Protein AF-A0A501WJ71-F1 (afdb_monomer)

Nearest PDB structures (foldseek):
  5l26-assembly1_A  TM=7.708E-01  e=9.460E-08  Neisseria wadsworthii 9715
  5l26-assembly1_B  TM=7.013E-01  e=4.249E-08  Neisseria wadsworthii 9715
  5l2b-assembly1_A  TM=7.044E-01  e=8.655E-08  Neisseria wadsworthii 9715
  5l24-assembly1_A  TM=7.747E-01  e=3.035E-06  Neisseria wadsworthii 9715
  5l2a-assembly1_A  TM=6.730E-01  e=5.857E-07  Neisseria wadsworthii 9715

Radius of gyration: 19.6 Å; Cα contacts (8 Å, |Δi|>4): 519; chains: 1; bounding box: 5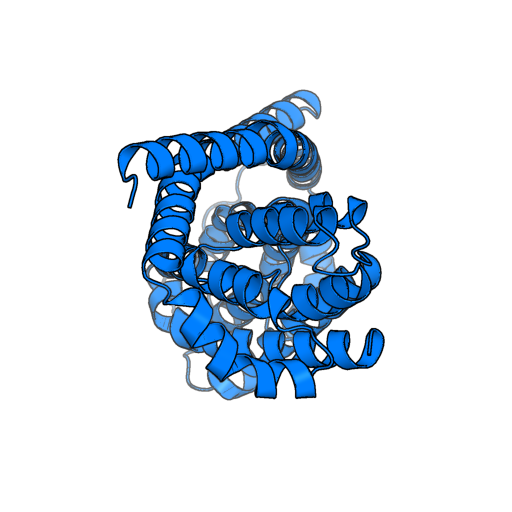7×37×52 Å

Organism: NCBI:txid2589817

Secondary structure (DSSP, 8-state):
--HHHHHHHHHHHHHHIIIIIIHHHHHHHHHHHHHHHHTTHHHHHHHHHHHHHHHTT--TTHHHHHHHHHHT-SSTTHHHHHHHHHH---HHHHHHHHHHHHHSPPHHHHHHHHTTT--HHHHHHHHHHHHHHHHHHIIIIISTTS-S-------PPPP------HHHHHHHHHHHHHHHHHHHHHHHHHHHHHHHHHHHTTHHHHHHHHHHHHHHHTT--GGGHHHHHHHHHH-HHHHHHHHHHHHHTTSS-HHHHHHHHHHHSSS-SHHHHHHHHTS-HHHHHHHHHHHHHHHHHHHHHHHHHHHHH-

Mean predicted aligned error: 5.64 Å

Structure (mmCIF, N/CA/C/O backbone):
data_AF-A0A501WJ71-F1
#
_entry.id   AF-A0A501WJ71-F1
#
loop_
_atom_site.group_PDB
_atom_site.id
_atom_site.type_symbol
_atom_site.label_atom_id
_atom_site.label_alt_id
_atom_site.label_comp_id
_atom_site.label_asym_id
_atom_site.label_entity_id
_atom_site.label_seq_id
_atom_site.pdbx_PDB_ins_code
_atom_site.Cartn_x
_atom_site.Cartn_y
_atom_site.Cartn_z
_atom_site.occupancy
_atom_site.B_iso_or_equiv
_atom_site.auth_seq_id
_atom_site.auth_comp_id
_atom_site.auth_asym_id
_atom_site.auth_atom_id
_atom_site.pdbx_PDB_model_num
ATOM 1 N N . MET A 1 1 ? -14.828 21.192 21.552 1.00 67.69 1 MET A N 1
ATOM 2 C CA . MET A 1 1 ? -13.615 20.888 20.770 1.00 67.69 1 MET A CA 1
ATOM 3 C C . MET A 1 1 ? -12.414 21.303 21.582 1.00 67.69 1 MET A C 1
ATOM 5 O O . MET A 1 1 ? -12.204 22.498 21.762 1.00 67.69 1 MET A O 1
ATOM 9 N N . ASP A 1 2 ? -11.679 20.334 22.119 1.00 85.06 2 ASP A N 1
ATOM 10 C CA . ASP A 1 2 ? -10.406 20.599 22.787 1.00 85.06 2 ASP A CA 1
ATOM 11 C C . ASP A 1 2 ? -9.283 20.530 21.747 1.00 85.06 2 ASP A C 1
ATOM 13 O O . ASP A 1 2 ? -8.713 19.477 21.468 1.00 85.06 2 ASP A O 1
ATOM 17 N N . PHE A 1 3 ? -9.012 21.666 21.106 1.00 87.00 3 PHE A N 1
ATOM 18 C CA . PHE A 1 3 ? -8.043 21.754 20.015 1.00 87.00 3 PHE A CA 1
ATOM 19 C C . PHE A 1 3 ? -6.636 21.313 20.447 1.00 87.00 3 PHE A C 1
ATOM 21 O O . PHE A 1 3 ? -5.971 20.572 19.724 1.00 87.00 3 PHE A O 1
ATOM 28 N N . ILE A 1 4 ? -6.191 21.731 21.638 1.00 88.31 4 ILE A N 1
ATOM 29 C CA . ILE A 1 4 ? -4.862 21.386 22.162 1.00 88.31 4 ILE A CA 1
ATOM 30 C C . ILE A 1 4 ? -4.828 19.913 22.581 1.00 88.31 4 ILE A C 1
ATOM 32 O O . ILE A 1 4 ? -3.867 19.218 22.244 1.00 88.31 4 ILE A O 1
ATOM 36 N N . GLY A 1 5 ? -5.882 19.419 23.239 1.00 89.31 5 GLY A N 1
ATOM 37 C CA . GLY A 1 5 ? -6.013 18.002 23.586 1.00 89.31 5 GLY A CA 1
ATOM 38 C C . GLY A 1 5 ? -5.956 17.092 22.357 1.00 89.31 5 GLY A C 1
ATOM 39 O O . GLY A 1 5 ? -5.224 16.098 22.354 1.00 89.31 5 GLY A O 1
ATOM 40 N N . ASN A 1 6 ? -6.626 17.473 21.266 1.00 87.69 6 ASN A N 1
ATOM 41 C CA . ASN A 1 6 ? -6.582 16.741 19.999 1.00 87.69 6 ASN A CA 1
ATOM 42 C C . ASN A 1 6 ? -5.171 16.716 19.392 1.00 87.69 6 ASN A C 1
ATOM 44 O O . ASN A 1 6 ? -4.737 15.664 18.919 1.00 87.69 6 ASN A O 1
ATOM 48 N N . ILE A 1 7 ? -4.425 17.828 19.434 1.00 91.06 7 ILE A N 1
ATOM 49 C CA . ILE A 1 7 ? -3.025 17.870 18.968 1.00 91.06 7 ILE A CA 1
ATOM 50 C C . ILE A 1 7 ? -2.148 16.931 19.800 1.00 91.06 7 ILE A C 1
ATOM 52 O O . ILE A 1 7 ? -1.406 16.127 19.238 1.00 91.06 7 ILE A O 1
ATOM 56 N N . GLN A 1 8 ? -2.230 17.006 21.131 1.00 92.44 8 GLN A N 1
ATOM 57 C CA . GLN A 1 8 ? -1.403 16.189 22.025 1.00 92.44 8 GLN A CA 1
ATOM 58 C C . GLN A 1 8 ? -1.704 14.694 21.881 1.00 92.44 8 GLN A C 1
ATOM 60 O O . GLN A 1 8 ? -0.783 13.876 21.842 1.00 92.44 8 GLN A O 1
ATOM 65 N N . THR A 1 9 ? -2.984 14.343 21.757 1.00 88.69 9 THR A N 1
ATOM 66 C CA . THR A 1 9 ? -3.431 12.957 21.568 1.00 88.69 9 THR A CA 1
ATOM 67 C C . THR A 1 9 ? -2.965 12.414 20.222 1.00 88.69 9 THR A C 1
ATOM 69 O O . THR A 1 9 ? -2.391 11.330 20.163 1.00 88.69 9 THR A O 1
ATOM 72 N N . SER A 1 10 ? -3.113 13.200 19.153 1.00 86.94 10 SER A N 1
ATOM 73 C CA . SER A 1 10 ? -2.631 12.833 17.814 1.00 86.94 10 SER A CA 1
ATOM 74 C C . SER A 1 10 ? -1.111 12.677 17.780 1.00 86.94 10 SER A C 1
ATOM 76 O O . SER A 1 10 ? -0.597 11.742 17.172 1.00 86.94 10 SER A O 1
ATOM 78 N N . GLY A 1 11 ? -0.396 13.561 18.485 1.00 91.12 11 GLY A N 1
ATOM 79 C CA . GLY A 1 11 ? 1.046 13.486 18.704 1.00 91.12 11 GLY A CA 1
ATOM 80 C C . GLY A 1 11 ? 1.470 12.170 19.346 1.00 91.12 11 GLY A C 1
ATOM 81 O O . GLY A 1 11 ? 2.338 11.476 18.820 1.00 91.12 11 GLY A O 1
ATOM 82 N N . ARG A 1 12 ? 0.822 11.808 20.458 1.00 91.69 12 ARG A N 1
ATOM 83 C CA . ARG A 1 12 ? 1.087 10.561 21.182 1.00 91.69 12 ARG A CA 1
ATOM 84 C C . ARG A 1 12 ? 0.829 9.337 20.306 1.00 91.69 12 ARG A C 1
ATOM 86 O O . ARG A 1 12 ? 1.737 8.540 20.127 1.00 91.69 12 ARG A O 1
ATOM 93 N N . LEU A 1 13 ? -0.356 9.240 19.700 1.00 85.50 13 LEU A N 1
ATOM 94 C CA . LEU A 1 13 ? -0.727 8.103 18.850 1.00 85.50 13 LEU A CA 1
ATOM 95 C C . LEU A 1 13 ? 0.235 7.929 17.669 1.00 85.50 13 LEU A C 1
ATOM 97 O O . LEU A 1 13 ? 0.666 6.817 17.379 1.00 85.50 13 LEU A O 1
ATOM 101 N N . ALA A 1 14 ? 0.613 9.021 16.999 1.00 87.19 14 ALA A N 1
ATOM 102 C CA . ALA A 1 14 ? 1.567 8.959 15.897 1.00 87.19 14 ALA A CA 1
ATOM 103 C C . ALA A 1 14 ? 2.948 8.467 16.357 1.00 87.19 14 ALA A C 1
ATOM 105 O O . ALA A 1 14 ? 3.555 7.636 15.680 1.00 87.19 14 ALA A O 1
ATOM 106 N N . LEU A 1 15 ? 3.441 8.966 17.496 1.00 92.69 15 LEU A N 1
ATOM 107 C CA . LEU A 1 15 ? 4.711 8.521 18.067 1.00 92.69 15 LEU A CA 1
ATOM 108 C C . LEU A 1 15 ? 4.652 7.052 18.478 1.00 92.69 15 LEU A C 1
ATOM 110 O O . LEU A 1 15 ? 5.586 6.320 18.165 1.00 92.69 15 LEU A O 1
ATOM 114 N N . ASP A 1 16 ? 3.560 6.610 19.097 1.00 89.62 16 ASP A N 1
ATOM 115 C CA . ASP A 1 16 ? 3.418 5.229 19.544 1.00 89.62 16 ASP A CA 1
ATOM 116 C C . ASP A 1 16 ? 3.427 4.261 18.349 1.00 89.62 16 ASP A C 1
ATOM 118 O O . ASP A 1 16 ? 4.214 3.311 18.306 1.00 89.62 16 ASP A O 1
ATOM 122 N N . LEU A 1 17 ? 2.634 4.558 17.313 1.00 85.38 17 LEU A N 1
ATOM 123 C CA . LEU A 1 17 ? 2.599 3.771 16.078 1.00 85.38 17 LEU A CA 1
ATOM 124 C C . LEU A 1 17 ? 3.963 3.735 15.381 1.00 85.38 17 LEU A C 1
ATOM 126 O O . LEU A 1 17 ? 4.404 2.679 14.920 1.00 85.38 17 LEU A O 1
ATOM 130 N N . VAL A 1 18 ? 4.645 4.879 15.281 1.00 88.56 18 VAL A N 1
ATOM 131 C CA . VAL A 1 18 ? 5.925 4.948 14.572 1.00 88.56 18 VAL A CA 1
ATOM 132 C C . VAL A 1 18 ? 7.037 4.266 15.357 1.00 88.56 18 VAL A C 1
ATOM 134 O O . VAL A 1 18 ? 7.756 3.450 14.787 1.00 88.56 18 VAL A O 1
ATOM 137 N N . LEU A 1 19 ? 7.209 4.602 16.633 1.00 92.19 19 LEU A N 1
ATOM 138 C CA . LEU A 1 19 ? 8.362 4.165 17.416 1.00 92.19 19 LEU A CA 1
ATOM 139 C C . LEU A 1 19 ? 8.250 2.702 17.848 1.00 92.19 19 LEU A C 1
ATOM 141 O O . LEU A 1 19 ? 9.265 2.006 17.831 1.00 92.19 19 LEU A O 1
ATOM 145 N N . TYR A 1 20 ? 7.048 2.224 18.191 1.00 88.56 20 TYR A N 1
ATOM 146 C CA . TYR A 1 20 ? 6.869 0.863 18.702 1.00 88.56 20 TYR A CA 1
ATOM 147 C C . TYR A 1 20 ? 6.483 -0.154 17.627 1.00 88.56 20 TYR A C 1
ATOM 149 O O . TYR A 1 20 ? 6.937 -1.294 17.708 1.00 88.56 20 TYR A O 1
ATOM 157 N N . LEU A 1 21 ? 5.705 0.229 16.605 1.00 85.00 21 LEU A N 1
ATOM 158 C CA . LEU A 1 21 ? 5.291 -0.707 15.549 1.00 85.00 21 LEU A CA 1
ATOM 159 C C . LEU A 1 21 ? 6.095 -0.541 14.254 1.00 85.00 21 LEU A C 1
ATOM 161 O O . LEU A 1 21 ? 6.724 -1.493 13.789 1.00 85.00 21 LEU A O 1
ATOM 165 N N . MET A 1 22 ? 6.100 0.652 13.650 1.00 85.25 22 MET A N 1
ATOM 166 C CA . MET A 1 22 ? 6.695 0.844 12.318 1.00 85.25 22 MET A CA 1
ATOM 167 C C . MET A 1 22 ? 8.214 0.715 12.318 1.00 85.25 22 MET A C 1
ATOM 169 O O . MET A 1 22 ? 8.777 0.068 11.432 1.00 85.25 22 MET A O 1
ATOM 173 N N . LEU A 1 23 ? 8.884 1.375 13.262 1.00 91.06 23 LEU A N 1
ATOM 174 C CA . LEU A 1 23 ? 10.332 1.535 13.262 1.00 91.06 23 LEU A CA 1
ATOM 175 C C . LEU A 1 23 ? 11.055 0.182 13.355 1.00 91.06 23 LEU A C 1
ATOM 177 O O . LEU A 1 23 ? 11.874 -0.077 12.471 1.00 91.06 23 LEU A O 1
ATOM 181 N N . PRO A 1 24 ? 10.752 -0.716 14.314 1.00 91.44 24 PRO A N 1
ATOM 182 C CA . PRO A 1 24 ? 11.453 -1.995 14.409 1.00 91.44 24 PRO A CA 1
ATOM 183 C C . PRO A 1 24 ? 11.278 -2.848 13.148 1.00 91.44 24 PRO A C 1
ATOM 185 O O . PRO A 1 24 ? 12.257 -3.351 12.595 1.00 91.44 24 PRO A O 1
ATOM 188 N N . ILE A 1 25 ? 10.044 -2.948 12.644 1.00 90.00 25 ILE A N 1
ATOM 189 C CA . ILE A 1 25 ? 9.723 -3.756 11.462 1.00 90.00 25 ILE A CA 1
ATOM 190 C C . ILE A 1 25 ? 10.412 -3.183 10.221 1.00 90.00 25 ILE A C 1
ATOM 192 O O . ILE A 1 25 ? 11.085 -3.914 9.496 1.00 90.00 25 ILE A O 1
ATOM 196 N N . THR A 1 26 ? 10.310 -1.872 9.991 1.00 90.19 26 THR A N 1
ATOM 197 C CA . THR A 1 26 ? 10.882 -1.229 8.797 1.00 90.19 26 THR A CA 1
ATOM 198 C C . THR A 1 26 ? 12.411 -1.271 8.811 1.00 90.19 26 THR A C 1
ATOM 200 O O . THR A 1 26 ? 13.020 -1.456 7.760 1.00 90.19 26 THR A O 1
ATOM 203 N N . VAL A 1 27 ? 13.050 -1.149 9.981 1.00 92.69 27 VAL A N 1
ATOM 204 C CA . VAL A 1 27 ? 14.512 -1.273 10.129 1.00 92.69 27 VAL A CA 1
ATOM 205 C C . VAL A 1 27 ? 14.973 -2.693 9.803 1.00 92.69 27 VAL A C 1
ATOM 207 O O . VAL A 1 27 ? 15.900 -2.867 9.010 1.00 92.69 27 VAL A O 1
ATOM 210 N N . VAL A 1 28 ? 14.317 -3.711 10.369 1.00 93.38 28 VAL A N 1
ATOM 211 C CA . VAL A 1 28 ? 14.676 -5.119 10.133 1.00 93.38 28 VAL A CA 1
ATOM 212 C C . VAL A 1 28 ? 14.446 -5.499 8.672 1.00 93.38 28 VAL A C 1
ATOM 214 O O . VAL A 1 28 ? 15.356 -6.007 8.010 1.00 93.38 28 VAL A O 1
ATOM 217 N N . MET A 1 29 ? 13.259 -5.204 8.141 1.00 92.62 29 MET A N 1
ATOM 218 C CA . MET A 1 29 ? 12.908 -5.536 6.762 1.00 92.62 29 MET A CA 1
ATOM 219 C C . MET A 1 29 ? 13.722 -4.725 5.752 1.00 92.62 29 MET A C 1
ATOM 221 O O . MET A 1 29 ? 14.168 -5.278 4.750 1.00 92.62 29 MET A O 1
ATOM 225 N N . GLY A 1 30 ? 13.979 -3.442 6.022 1.00 91.50 30 GLY A N 1
ATOM 226 C CA . GLY A 1 30 ? 14.830 -2.583 5.197 1.00 91.50 30 GLY A CA 1
ATOM 227 C C . GLY A 1 30 ? 16.277 -3.071 5.154 1.00 91.50 30 GLY A C 1
ATOM 228 O O . GLY A 1 30 ? 16.850 -3.201 4.072 1.00 91.50 30 GLY A O 1
ATOM 229 N N . GLY A 1 31 ? 16.844 -3.436 6.308 1.00 93.00 31 GLY A N 1
ATOM 230 C CA . GLY A 1 31 ? 18.168 -4.052 6.407 1.00 93.00 31 GLY A CA 1
ATOM 231 C C . GLY A 1 31 ? 18.265 -5.344 5.597 1.00 93.00 31 GLY A C 1
ATOM 232 O O . GLY A 1 31 ? 19.160 -5.493 4.761 1.00 93.00 31 GLY A O 1
ATOM 233 N N . PHE A 1 32 ? 17.318 -6.265 5.791 1.00 93.38 32 PHE A N 1
ATOM 234 C CA . PHE A 1 32 ? 17.283 -7.528 5.055 1.00 93.38 32 PHE A CA 1
ATOM 235 C C . PHE A 1 32 ? 17.119 -7.313 3.544 1.00 93.38 32 PHE A C 1
ATOM 237 O O . PHE A 1 32 ? 17.871 -7.879 2.748 1.00 93.38 32 PHE A O 1
ATOM 244 N N . MET A 1 33 ? 16.198 -6.435 3.142 1.00 93.62 33 MET A N 1
ATOM 245 C CA . MET A 1 33 ? 15.967 -6.101 1.738 1.00 93.62 33 MET A CA 1
ATOM 246 C C . MET A 1 33 ? 17.224 -5.522 1.081 1.00 93.62 33 MET A C 1
ATOM 248 O O . MET A 1 33 ? 17.561 -5.900 -0.042 1.00 93.62 33 MET A O 1
ATOM 252 N N . LYS A 1 34 ? 17.970 -4.669 1.791 1.00 91.50 34 LYS A N 1
ATOM 253 C CA . LYS A 1 34 ? 19.222 -4.094 1.287 1.00 91.50 34 LYS A CA 1
ATOM 254 C C . LYS A 1 34 ? 20.310 -5.144 1.085 1.00 91.50 34 LYS A C 1
ATOM 256 O O . LYS A 1 34 ? 21.051 -5.086 0.106 1.00 91.50 34 LYS A O 1
ATOM 261 N N . VAL A 1 35 ? 20.389 -6.142 1.968 1.00 92.62 35 VAL A N 1
ATOM 262 C CA . VAL A 1 35 ? 21.290 -7.290 1.783 1.00 92.62 35 VAL A CA 1
ATOM 263 C C . VAL A 1 35 ? 20.923 -8.069 0.519 1.00 92.62 35 VAL A C 1
ATOM 265 O O . VAL A 1 35 ? 21.817 -8.412 -0.255 1.00 92.62 35 VAL A O 1
ATOM 268 N N . LEU A 1 36 ? 19.633 -8.340 0.290 1.00 92.81 36 LEU A N 1
ATOM 269 C CA . LEU A 1 36 ? 19.171 -9.032 -0.920 1.00 92.81 36 LEU A CA 1
ATOM 270 C C . LEU A 1 36 ? 19.471 -8.234 -2.194 1.00 92.81 36 LEU A C 1
ATOM 272 O O . LEU A 1 36 ? 19.868 -8.815 -3.207 1.00 92.81 36 LEU A O 1
ATOM 276 N N . GLU A 1 37 ? 19.311 -6.913 -2.141 1.00 90.12 37 GLU A N 1
ATOM 277 C CA . GLU A 1 37 ? 19.632 -6.002 -3.238 1.00 90.12 37 GLU A CA 1
ATOM 278 C C . GLU A 1 37 ? 21.134 -6.024 -3.559 1.00 90.12 37 GLU A C 1
ATOM 280 O O . GLU A 1 37 ? 21.514 -6.315 -4.693 1.00 90.12 37 GLU A O 1
ATOM 285 N N . ASN A 1 38 ? 21.994 -5.828 -2.553 1.00 89.38 38 ASN A N 1
ATOM 286 C CA . ASN A 1 38 ? 23.450 -5.770 -2.730 1.00 89.38 38 ASN A CA 1
ATOM 287 C C . ASN A 1 38 ? 24.058 -7.118 -3.147 1.00 89.38 38 ASN A C 1
ATOM 289 O O . ASN A 1 38 ? 25.007 -7.150 -3.930 1.00 89.38 38 ASN A O 1
ATOM 293 N N . LYS A 1 39 ? 23.493 -8.244 -2.688 1.00 89.06 39 LYS A N 1
ATOM 294 C CA . LYS A 1 39 ? 23.877 -9.589 -3.158 1.00 89.06 39 LYS A CA 1
ATOM 295 C C . LYS A 1 39 ? 23.396 -9.892 -4.582 1.00 89.06 39 LYS A C 1
ATOM 297 O O . LYS A 1 39 ? 23.725 -10.944 -5.122 1.00 89.06 39 LYS A O 1
ATOM 302 N N . GLY A 1 40 ? 22.612 -9.003 -5.194 1.00 87.94 40 GLY A N 1
ATOM 303 C CA . GLY A 1 40 ? 22.075 -9.184 -6.539 1.00 87.94 40 GLY A CA 1
ATOM 304 C C . GLY A 1 40 ? 20.927 -10.189 -6.625 1.00 87.94 40 GLY A C 1
ATOM 305 O O . GLY A 1 40 ? 20.539 -10.542 -7.733 1.00 87.94 40 GLY A O 1
ATOM 306 N N . VAL A 1 41 ? 20.351 -10.623 -5.497 1.00 92.00 41 VAL A N 1
ATOM 307 C CA . VAL A 1 41 ? 19.218 -11.566 -5.481 1.00 92.00 41 VAL A CA 1
ATOM 308 C C . VAL A 1 41 ? 17.999 -10.934 -6.145 1.00 92.00 41 VAL A C 1
ATOM 310 O O . VAL A 1 41 ? 17.359 -11.564 -6.980 1.00 92.00 41 VAL A O 1
ATOM 313 N N . LEU A 1 42 ? 17.711 -9.664 -5.841 1.00 90.19 42 LEU A N 1
ATOM 314 C CA . LEU A 1 42 ? 16.595 -8.947 -6.467 1.00 90.19 42 LEU A CA 1
ATOM 315 C C . LEU A 1 42 ? 16.816 -8.730 -7.968 1.00 90.19 42 LEU A C 1
ATOM 317 O O . LEU A 1 42 ? 15.870 -8.837 -8.742 1.00 90.19 42 LEU A O 1
ATOM 321 N N . ALA A 1 43 ? 18.059 -8.467 -8.382 1.00 88.62 43 ALA A N 1
ATOM 322 C CA . ALA A 1 43 ? 18.415 -8.329 -9.792 1.00 88.62 43 ALA A CA 1
ATOM 323 C C . ALA A 1 43 ? 18.256 -9.661 -10.540 1.00 88.62 43 ALA A C 1
ATOM 325 O O . ALA A 1 43 ? 17.655 -9.695 -11.608 1.00 88.62 43 ALA A O 1
ATOM 326 N N . TRP A 1 44 ? 18.708 -10.763 -9.937 1.00 91.06 44 TRP A N 1
ATOM 327 C CA . TRP A 1 44 ? 18.510 -12.111 -10.467 1.00 91.06 44 TRP A CA 1
ATOM 328 C C . TRP A 1 44 ? 17.022 -12.475 -10.574 1.00 91.06 44 TRP A C 1
ATOM 330 O O . TRP A 1 44 ? 16.581 -12.970 -11.611 1.00 91.06 44 TRP A O 1
ATOM 340 N N . CYS A 1 45 ? 16.219 -12.174 -9.546 1.00 89.50 45 CYS A N 1
ATOM 341 C CA . CYS A 1 45 ? 14.767 -12.357 -9.595 1.00 89.50 45 CYS A CA 1
ATOM 342 C C . CYS A 1 45 ? 14.139 -11.515 -10.710 1.00 89.50 45 CYS A C 1
ATOM 344 O O . CYS A 1 45 ? 13.318 -12.024 -11.463 1.00 89.50 45 CYS A O 1
ATOM 346 N N . SER A 1 46 ? 14.537 -10.248 -10.835 1.00 89.19 46 SER A N 1
ATOM 347 C CA . SER A 1 46 ? 14.078 -9.335 -11.885 1.00 89.19 46 SER A CA 1
ATOM 348 C C . SER A 1 46 ? 14.390 -9.865 -13.284 1.00 89.19 46 SER A C 1
ATOM 350 O O . SER A 1 46 ? 13.526 -9.829 -14.152 1.00 89.19 46 SER A O 1
ATOM 352 N N . GLU A 1 47 ? 15.597 -10.382 -13.512 1.00 89.25 47 GLU A N 1
ATOM 353 C CA . GLU A 1 47 ? 16.001 -10.967 -14.794 1.00 89.25 47 GLU A CA 1
ATOM 354 C C . GLU A 1 47 ? 15.209 -12.243 -15.102 1.00 89.25 47 GLU A C 1
ATOM 356 O O . GLU A 1 47 ? 14.653 -12.378 -16.191 1.00 89.25 47 GLU A O 1
ATOM 361 N N . LYS A 1 48 ? 15.067 -13.147 -14.126 1.00 91.19 48 LYS A N 1
ATOM 362 C CA . LYS A 1 48 ? 14.350 -14.415 -14.315 1.00 91.19 48 LYS A CA 1
ATOM 363 C C . LYS A 1 48 ? 12.842 -14.227 -14.501 1.00 91.19 48 LYS A C 1
ATOM 365 O O . LYS A 1 48 ? 12.238 -14.906 -15.327 1.00 91.19 48 LYS A O 1
ATOM 370 N N . LEU A 1 49 ? 12.228 -13.319 -13.741 1.00 88.88 49 LEU A N 1
ATOM 371 C CA . LEU A 1 49 ? 10.799 -13.015 -13.846 1.00 88.88 49 LEU A CA 1
ATOM 372 C C . LEU A 1 49 ? 10.490 -12.017 -14.967 1.00 88.88 49 LEU A C 1
ATOM 374 O O . LEU A 1 49 ? 9.313 -11.835 -15.266 1.00 88.88 49 LEU A O 1
ATOM 378 N N . SER A 1 50 ? 11.498 -11.418 -15.615 1.00 85.69 50 SER A N 1
ATOM 379 C CA . SER A 1 50 ? 11.298 -10.438 -16.693 1.00 85.69 50 SER A CA 1
ATOM 380 C C . SER A 1 50 ? 10.395 -10.969 -17.803 1.00 85.69 50 SER A C 1
ATOM 382 O O . SER A 1 50 ? 9.520 -10.257 -18.283 1.00 85.69 50 SER A O 1
ATOM 384 N N . HIS A 1 51 ? 10.553 -12.240 -18.180 1.00 86.25 51 HIS A N 1
ATOM 385 C CA . HIS A 1 51 ? 9.721 -12.847 -19.212 1.00 86.25 51 HIS A CA 1
ATOM 386 C C . HIS A 1 51 ? 8.244 -12.864 -18.803 1.00 86.25 51 HIS A C 1
ATOM 388 O O . HIS A 1 51 ? 7.376 -12.492 -19.585 1.00 86.25 51 HIS A O 1
ATOM 394 N N . VAL A 1 52 ? 7.970 -13.220 -17.547 1.00 88.38 52 VAL A N 1
ATOM 395 C CA . VAL A 1 52 ? 6.615 -13.248 -16.992 1.00 88.38 52 VAL A CA 1
ATOM 396 C C . VAL A 1 52 ? 6.059 -11.831 -16.898 1.00 88.38 52 VAL A C 1
ATOM 398 O O . VAL A 1 52 ? 4.973 -11.568 -17.406 1.00 88.38 52 VAL A O 1
ATOM 401 N N . THR A 1 53 ? 6.800 -10.889 -16.310 1.00 86.88 53 THR A N 1
ATOM 402 C CA . THR A 1 53 ? 6.318 -9.511 -16.146 1.00 86.88 53 THR A CA 1
ATOM 403 C C . THR A 1 53 ? 6.074 -8.816 -17.479 1.00 86.88 53 THR A C 1
ATOM 405 O O . THR A 1 53 ? 5.095 -8.083 -17.592 1.00 86.88 53 THR A O 1
ATOM 408 N N . HIS A 1 54 ? 6.874 -9.105 -18.509 1.00 88.62 54 HIS A N 1
ATOM 409 C CA . HIS A 1 54 ? 6.644 -8.596 -19.858 1.00 88.62 54 HIS A CA 1
ATOM 410 C C . HIS A 1 54 ? 5.359 -9.125 -20.499 1.00 88.62 54 HIS A C 1
ATOM 412 O O . HIS A 1 54 ? 4.692 -8.355 -21.187 1.00 88.62 54 HIS A O 1
ATOM 418 N N . VAL A 1 55 ? 4.971 -10.380 -20.246 1.00 88.81 55 VAL A N 1
ATOM 419 C CA . VAL A 1 55 ? 3.668 -10.915 -20.691 1.00 88.81 55 VAL A CA 1
ATOM 420 C C . VAL A 1 55 ? 2.511 -10.168 -20.022 1.00 88.81 55 VAL A C 1
ATOM 422 O O . VAL A 1 55 ? 1.499 -9.898 -20.658 1.00 88.81 55 VAL A O 1
ATOM 425 N N . PHE A 1 56 ? 2.676 -9.763 -18.761 1.00 91.69 56 PHE A N 1
ATOM 426 C CA . PHE A 1 56 ? 1.692 -8.940 -18.051 1.00 91.69 56 PHE A CA 1
ATOM 427 C C . PHE A 1 56 ? 1.797 -7.433 -18.369 1.00 91.69 56 PHE A C 1
ATOM 429 O O . PHE A 1 56 ? 1.043 -6.639 -17.814 1.00 91.69 56 PHE A O 1
ATOM 436 N N . GLY A 1 57 ? 2.698 -7.026 -19.272 1.00 88.50 57 GLY A N 1
ATOM 437 C CA . GLY A 1 57 ? 2.881 -5.635 -19.693 1.00 88.50 57 GLY A CA 1
ATOM 438 C C . GLY A 1 57 ? 3.785 -4.787 -18.791 1.00 88.50 57 GLY A C 1
ATOM 439 O O . GLY A 1 57 ? 4.012 -3.618 -19.092 1.00 88.50 57 GLY A O 1
ATOM 440 N N . ALA A 1 58 ? 4.343 -5.347 -17.716 1.00 92.06 58 ALA A N 1
ATOM 441 C CA . ALA A 1 58 ? 5.259 -4.661 -16.810 1.00 92.06 58 ALA A CA 1
ATOM 442 C C . ALA A 1 58 ? 6.735 -4.782 -17.244 1.00 92.06 58 ALA A C 1
ATOM 444 O O . ALA A 1 58 ? 7.133 -5.615 -18.063 1.00 92.06 58 ALA A O 1
ATOM 445 N N . SER A 1 59 ? 7.578 -3.928 -16.669 1.00 91.00 59 SER A N 1
ATOM 446 C CA . SER A 1 59 ? 9.036 -3.968 -16.805 1.00 91.00 59 SER A CA 1
ATOM 447 C C . SER A 1 59 ? 9.639 -4.997 -15.848 1.00 91.00 59 SER A C 1
ATOM 449 O O . SER A 1 59 ? 9.096 -5.222 -14.767 1.00 91.00 59 SER A O 1
ATOM 451 N N . GLY A 1 60 ? 10.800 -5.576 -16.167 1.00 87.06 60 GLY A N 1
ATOM 452 C CA . GLY A 1 60 ? 11.562 -6.408 -15.223 1.00 87.06 60 GLY A CA 1
ATOM 453 C C . GLY A 1 60 ? 11.895 -5.665 -13.922 1.00 87.06 60 GLY A C 1
ATOM 454 O O . GLY A 1 60 ? 11.713 -6.208 -12.835 1.00 87.06 60 GLY A O 1
ATOM 455 N N . LEU A 1 61 ? 12.242 -4.374 -14.015 1.00 86.94 61 LEU A N 1
ATOM 456 C CA . LEU A 1 61 ? 12.550 -3.520 -12.857 1.00 86.94 61 LEU A CA 1
ATOM 457 C C . LEU A 1 61 ? 11.374 -3.395 -11.867 1.00 86.94 61 LEU A C 1
ATOM 459 O O . LEU A 1 61 ? 11.589 -3.154 -10.676 1.00 86.94 61 LEU A O 1
ATOM 463 N N . SER A 1 62 ? 10.136 -3.620 -12.328 1.00 91.81 62 SER A N 1
ATOM 464 C CA . SER A 1 62 ? 8.953 -3.634 -11.457 1.00 91.81 62 SER A CA 1
ATOM 465 C C . SER A 1 62 ? 8.991 -4.754 -10.413 1.00 91.81 62 SER A C 1
ATOM 467 O O . SER A 1 62 ? 8.398 -4.593 -9.350 1.00 91.81 62 SER A O 1
ATOM 469 N N . VAL A 1 63 ? 9.738 -5.842 -10.639 1.00 93.56 63 VAL A N 1
ATOM 470 C CA . VAL A 1 63 ? 9.899 -6.941 -9.669 1.00 93.56 63 VAL A CA 1
ATOM 471 C C . VAL A 1 63 ? 10.599 -6.447 -8.402 1.00 93.56 63 VAL A C 1
ATOM 473 O O . VAL A 1 63 ? 10.195 -6.780 -7.289 1.00 93.56 63 VAL A O 1
ATOM 476 N N . ILE A 1 64 ? 11.616 -5.596 -8.559 1.00 93.62 64 ILE A N 1
ATOM 477 C CA . ILE A 1 64 ? 12.353 -5.009 -7.433 1.00 93.62 64 ILE A CA 1
ATOM 478 C C . ILE A 1 64 ? 11.437 -4.053 -6.659 1.00 93.62 64 ILE A C 1
ATOM 480 O O . ILE A 1 64 ? 11.371 -4.116 -5.431 1.00 93.62 64 ILE A O 1
ATOM 484 N N . ALA A 1 65 ? 10.683 -3.206 -7.369 1.00 95.25 65 ALA A N 1
ATOM 485 C CA . ALA A 1 65 ? 9.718 -2.300 -6.748 1.00 95.25 65 ALA A CA 1
ATOM 486 C C . ALA A 1 65 ? 8.607 -3.073 -6.013 1.00 95.25 65 ALA A C 1
ATOM 488 O O . ALA A 1 65 ? 8.239 -2.718 -4.897 1.00 95.25 65 ALA A O 1
ATOM 489 N N . THR A 1 66 ? 8.136 -4.174 -6.598 1.00 96.56 66 THR A N 1
ATOM 490 C CA . THR A 1 66 ? 7.142 -5.080 -6.009 1.00 96.56 66 THR A CA 1
ATOM 491 C C . THR A 1 66 ? 7.636 -5.664 -4.696 1.00 96.56 66 THR A C 1
ATOM 493 O O . THR A 1 66 ? 6.940 -5.578 -3.687 1.00 96.56 66 THR A O 1
ATOM 496 N N . ALA A 1 67 ? 8.860 -6.196 -4.673 1.00 95.38 67 ALA A N 1
ATOM 497 C CA . ALA A 1 67 ? 9.452 -6.730 -3.453 1.00 95.38 67 ALA A CA 1
ATOM 498 C C . ALA A 1 67 ? 9.568 -5.653 -2.361 1.00 95.38 67 ALA A C 1
ATOM 500 O O . ALA A 1 67 ? 9.179 -5.884 -1.218 1.00 95.38 67 ALA A O 1
ATOM 501 N N . LYS A 1 68 ? 10.043 -4.452 -2.711 1.00 93.94 68 LYS A N 1
ATOM 502 C CA . LYS A 1 68 ? 10.170 -3.341 -1.755 1.00 93.94 68 LYS A CA 1
ATOM 503 C C . LYS A 1 68 ? 8.815 -2.883 -1.202 1.00 93.94 68 LYS A C 1
ATOM 505 O O . LYS A 1 68 ? 8.715 -2.642 -0.001 1.00 93.94 68 LYS A O 1
ATOM 510 N N . MET A 1 69 ? 7.783 -2.825 -2.043 1.00 95.69 69 MET A N 1
ATOM 511 C CA . MET A 1 69 ? 6.420 -2.470 -1.635 1.00 95.69 69 MET A CA 1
ATOM 512 C C . MET A 1 69 ? 5.827 -3.501 -0.664 1.00 95.69 69 MET A C 1
ATOM 514 O O . MET A 1 69 ? 5.386 -3.136 0.425 1.00 95.69 69 MET A O 1
ATOM 518 N N . LEU A 1 70 ? 5.884 -4.788 -1.025 1.00 96.19 70 LEU A N 1
ATOM 519 C CA . LEU A 1 70 ? 5.287 -5.880 -0.248 1.00 96.19 70 LEU A CA 1
ATOM 520 C C . LEU A 1 70 ? 5.983 -6.116 1.094 1.00 96.19 70 LEU A C 1
ATOM 522 O O . LEU A 1 70 ? 5.322 -6.456 2.070 1.00 96.19 70 LEU A O 1
ATOM 526 N N . PHE A 1 71 ? 7.309 -5.964 1.144 1.00 93.56 71 PHE A N 1
ATOM 527 C CA . PHE A 1 71 ? 8.099 -6.422 2.287 1.00 93.56 71 PHE A CA 1
ATOM 528 C C . PHE A 1 71 ? 8.690 -5.307 3.149 1.00 93.56 71 PHE A C 1
ATOM 530 O O . PHE A 1 71 ? 9.051 -5.578 4.286 1.00 93.56 71 PHE A O 1
ATOM 537 N N . VAL A 1 72 ? 8.810 -4.073 2.652 1.00 91.12 72 VAL A N 1
ATOM 538 C CA . VAL A 1 72 ? 9.445 -2.984 3.414 1.00 91.12 72 VAL A CA 1
ATOM 539 C C . VAL A 1 72 ? 8.432 -1.905 3.749 1.00 91.12 72 VAL A C 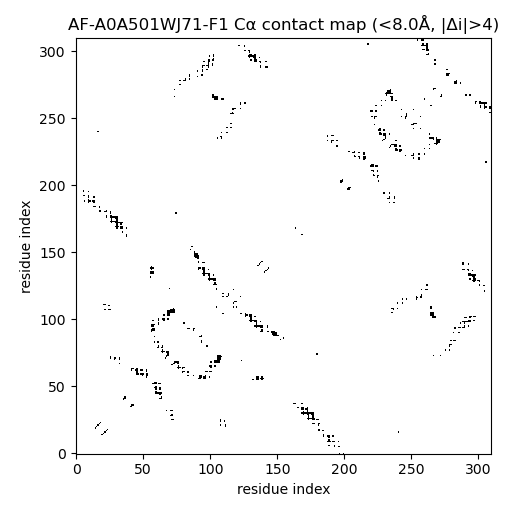1
ATOM 541 O O . VAL A 1 72 ? 8.004 -1.800 4.895 1.00 91.12 72 VAL A O 1
ATOM 544 N N . SER A 1 73 ? 8.048 -1.088 2.770 1.00 91.50 73 SER A N 1
ATOM 545 C CA . SER A 1 73 ? 7.114 0.013 2.988 1.00 91.50 73 SER A CA 1
ATOM 546 C C . SER A 1 73 ? 6.603 0.601 1.680 1.00 91.50 73 SER A C 1
ATOM 548 O O . SER A 1 73 ? 7.170 0.384 0.608 1.00 91.50 73 SER A O 1
ATOM 550 N N . SER A 1 74 ? 5.573 1.433 1.796 1.00 90.19 74 SER A N 1
ATOM 551 C CA . SER A 1 74 ? 5.053 2.239 0.691 1.00 90.19 74 SER A CA 1
ATOM 552 C C . SER A 1 74 ? 6.081 3.172 0.046 1.00 90.19 74 SER A C 1
ATOM 554 O O . SER A 1 74 ? 5.998 3.443 -1.146 1.00 90.19 74 SER A O 1
ATOM 556 N N . VAL A 1 75 ? 7.070 3.639 0.810 1.00 88.88 75 VAL A N 1
ATOM 557 C CA . VAL A 1 75 ? 8.106 4.586 0.359 1.00 88.88 75 VAL A CA 1
ATOM 558 C C . VAL A 1 75 ? 9.332 3.857 -0.208 1.00 88.88 75 VAL A C 1
ATOM 560 O O . VAL A 1 75 ? 10.044 4.389 -1.059 1.00 88.88 75 VAL A O 1
ATOM 563 N N . ALA A 1 76 ? 9.567 2.609 0.204 1.00 90.38 76 ALA A N 1
ATOM 564 C CA . ALA A 1 76 ? 10.719 1.818 -0.219 1.00 90.38 76 ALA A CA 1
ATOM 565 C C . ALA A 1 76 ? 10.901 1.658 -1.747 1.00 90.38 76 ALA A C 1
ATOM 567 O O . ALA A 1 76 ? 12.050 1.653 -2.194 1.00 90.38 76 ALA A O 1
ATOM 568 N N . PRO A 1 77 ? 9.854 1.528 -2.590 1.00 93.25 77 PRO A N 1
ATOM 569 C CA . PRO A 1 77 ? 10.051 1.380 -4.030 1.00 93.25 77 PRO A CA 1
ATOM 570 C C . PRO A 1 77 ? 10.366 2.688 -4.766 1.00 93.25 77 PRO A C 1
ATOM 572 O O . PRO A 1 77 ? 10.691 2.612 -5.949 1.00 93.25 77 PRO A O 1
ATOM 575 N N . LEU A 1 78 ? 10.308 3.867 -4.129 1.00 92.44 78 LEU A N 1
ATOM 576 C CA . LEU A 1 78 ? 10.505 5.150 -4.825 1.00 92.44 78 LEU A CA 1
ATOM 577 C C . LEU A 1 78 ? 11.845 5.255 -5.574 1.00 92.44 78 LEU A C 1
ATOM 579 O O . LEU A 1 78 ? 11.814 5.630 -6.747 1.00 92.44 78 LEU A O 1
ATOM 583 N N . PRO A 1 79 ? 13.006 4.866 -5.002 1.00 90.19 79 PRO A N 1
ATOM 584 C CA . PRO A 1 79 ? 14.267 4.899 -5.745 1.00 90.19 79 PRO A CA 1
ATOM 585 C C . PRO A 1 79 ? 14.241 3.975 -6.967 1.00 90.19 79 PRO A C 1
ATOM 587 O O . PRO A 1 79 ? 14.762 4.312 -8.026 1.00 90.19 79 PRO A O 1
ATOM 590 N N . THR A 1 80 ? 13.599 2.811 -6.843 1.00 91.94 80 THR A N 1
ATOM 591 C CA . THR A 1 80 ? 13.459 1.853 -7.944 1.00 91.94 80 THR A CA 1
ATOM 592 C C . THR A 1 80 ? 12.507 2.367 -9.022 1.00 91.94 80 THR A C 1
ATOM 594 O O . THR A 1 80 ? 12.784 2.181 -10.201 1.00 91.94 80 THR A O 1
ATOM 597 N N . LEU A 1 81 ? 11.418 3.042 -8.650 1.00 94.44 81 LEU A N 1
ATOM 598 C CA . LEU A 1 81 ? 10.502 3.667 -9.604 1.00 94.44 81 LEU A CA 1
ATOM 599 C C . LEU A 1 81 ? 11.137 4.859 -10.323 1.00 94.44 81 LEU A C 1
ATOM 601 O O . LEU A 1 81 ? 10.881 5.047 -11.507 1.00 94.44 81 LEU A O 1
ATOM 605 N N . HIS A 1 82 ? 12.010 5.612 -9.654 1.00 92.94 82 HIS A N 1
ATOM 606 C CA . HIS A 1 82 ? 12.799 6.654 -10.305 1.00 92.94 82 HIS A CA 1
ATOM 607 C C . HIS A 1 82 ? 13.800 6.055 -11.309 1.00 92.94 82 HIS A C 1
ATOM 609 O O . HIS A 1 82 ? 13.898 6.526 -12.439 1.00 92.94 82 HIS A O 1
ATOM 615 N N . LYS A 1 83 ? 14.472 4.943 -10.961 1.00 91.00 83 LYS A N 1
ATOM 616 C CA . LYS A 1 83 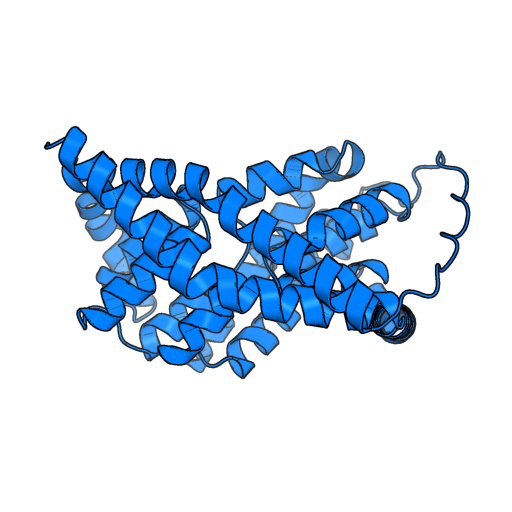? 15.290 4.184 -11.930 1.00 91.00 83 LYS A CA 1
ATOM 617 C C . LYS A 1 83 ? 14.448 3.678 -13.102 1.00 91.00 83 LYS A C 1
ATOM 619 O O . LYS A 1 83 ? 14.866 3.796 -14.247 1.00 91.00 83 LYS A O 1
ATOM 624 N N . LEU A 1 84 ? 13.256 3.146 -12.835 1.00 91.06 84 LEU A N 1
ATOM 625 C CA . LEU A 1 84 ? 12.327 2.695 -13.869 1.00 91.06 84 LEU A CA 1
ATOM 626 C C . LEU A 1 84 ? 11.938 3.846 -14.810 1.00 91.06 84 LEU A C 1
ATOM 628 O O . LEU A 1 84 ? 11.950 3.665 -16.021 1.00 91.06 84 LEU A O 1
ATOM 632 N N . GLU A 1 85 ? 11.651 5.032 -14.275 1.00 91.31 85 GLU A N 1
ATOM 633 C CA . GLU A 1 85 ? 11.364 6.225 -15.073 1.00 91.31 85 GLU A CA 1
ATOM 634 C C . GLU A 1 85 ? 12.520 6.622 -15.999 1.00 91.31 85 GLU A C 1
ATOM 636 O O . GLU A 1 85 ? 12.287 7.068 -17.121 1.00 91.31 85 GLU A O 1
ATOM 641 N N . GLN A 1 86 ? 13.763 6.472 -15.547 1.00 88.88 86 GLN A N 1
ATOM 642 C CA . GLN A 1 86 ? 14.944 6.825 -16.335 1.00 88.88 86 GLN A CA 1
ATOM 643 C C . GLN A 1 86 ? 15.295 5.752 -17.373 1.00 88.88 86 GLN A C 1
ATOM 645 O O . GLN A 1 86 ? 15.695 6.074 -18.490 1.00 88.88 86 GLN A O 1
ATOM 650 N N . MET A 1 87 ? 15.152 4.476 -17.011 1.00 85.94 87 MET A N 1
ATOM 651 C CA . MET A 1 87 ? 15.643 3.350 -17.808 1.00 85.94 87 MET A CA 1
ATOM 652 C C . MET A 1 87 ? 14.596 2.794 -18.783 1.00 85.94 87 MET A C 1
ATOM 654 O O . MET A 1 87 ? 14.955 2.393 -19.891 1.00 85.94 87 MET A O 1
ATOM 658 N N . GLU A 1 88 ? 13.314 2.756 -18.406 1.00 88.12 88 GLU A N 1
ATOM 659 C CA . GLU A 1 88 ? 12.262 2.132 -19.218 1.00 88.12 88 GLU A CA 1
ATOM 660 C C . GLU A 1 88 ? 11.834 3.052 -20.364 1.00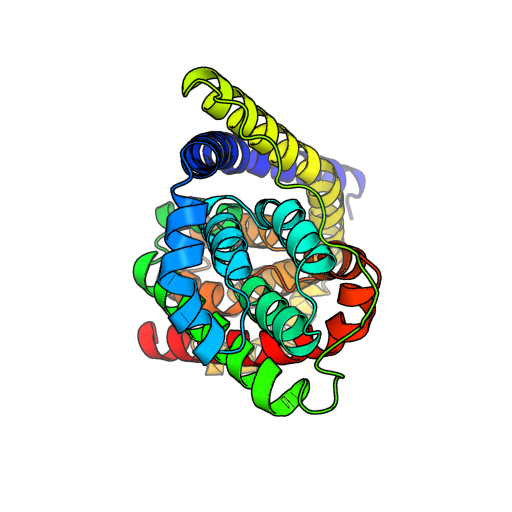 88.12 88 GLU A C 1
ATOM 662 O O . GLU A 1 88 ? 11.199 4.085 -20.152 1.00 88.12 88 GLU A O 1
ATOM 667 N N . GLN A 1 89 ? 12.161 2.683 -21.600 1.00 84.81 89 GLN A N 1
ATOM 668 C CA . GLN A 1 89 ? 11.858 3.509 -22.774 1.00 84.81 89 GLN A CA 1
ATOM 669 C C . GLN A 1 89 ? 10.377 3.435 -23.177 1.00 84.81 89 GLN A C 1
ATOM 671 O O . GLN A 1 89 ? 9.816 4.430 -23.642 1.00 84.81 89 GLN A O 1
ATOM 676 N N . ASP A 1 90 ? 9.719 2.300 -22.928 1.00 88.94 90 ASP A N 1
ATOM 677 C CA . ASP A 1 90 ? 8.316 2.095 -23.279 1.00 88.94 90 ASP A CA 1
ATOM 678 C C . ASP A 1 90 ? 7.388 2.733 -22.232 1.00 88.94 90 ASP A C 1
ATOM 680 O O . ASP A 1 90 ? 7.245 2.253 -21.103 1.00 88.94 90 ASP A O 1
ATOM 684 N N . GLN A 1 91 ? 6.706 3.818 -22.621 1.00 90.56 91 GLN A N 1
ATOM 685 C CA . GLN A 1 91 ? 5.759 4.519 -21.749 1.00 90.56 91 GLN A CA 1
ATOM 686 C C . GLN A 1 91 ? 4.583 3.629 -21.318 1.00 90.56 91 GLN A C 1
ATOM 688 O O . GLN A 1 91 ? 4.029 3.830 -20.234 1.00 90.56 91 GLN A O 1
ATOM 693 N N . ARG A 1 92 ? 4.213 2.623 -22.123 1.00 92.88 92 ARG A N 1
ATOM 694 C CA . ARG A 1 92 ? 3.158 1.661 -21.774 1.00 92.88 92 ARG A CA 1
ATOM 695 C C . ARG A 1 92 ? 3.618 0.751 -20.649 1.00 92.88 92 ARG A C 1
ATOM 697 O O . ARG A 1 92 ? 2.886 0.584 -19.674 1.00 92.88 92 ARG A O 1
ATOM 704 N N . LYS A 1 93 ? 4.840 0.214 -20.749 1.00 92.94 93 LYS A N 1
ATOM 705 C CA . LYS A 1 93 ? 5.438 -0.610 -19.685 1.00 92.94 93 LYS A CA 1
ATOM 706 C C . LYS A 1 93 ? 5.660 0.190 -18.415 1.00 92.94 93 LYS A C 1
ATOM 708 O O . LYS A 1 93 ? 5.430 -0.335 -17.325 1.00 92.94 93 LYS A O 1
ATOM 713 N N . LEU A 1 94 ? 6.054 1.457 -18.537 1.00 94.12 94 LEU A N 1
ATOM 714 C CA . LEU A 1 94 ? 6.180 2.365 -17.399 1.00 94.12 94 LEU A CA 1
ATOM 715 C C . LEU A 1 94 ? 4.826 2.549 -16.687 1.00 94.12 94 LEU A C 1
ATOM 717 O O . LEU A 1 94 ? 4.751 2.364 -15.473 1.00 94.12 94 LEU A O 1
ATOM 721 N N . ALA A 1 95 ? 3.744 2.819 -17.433 1.00 95.56 95 ALA A N 1
ATOM 722 C CA . ALA A 1 95 ? 2.395 2.970 -16.876 1.00 95.56 95 ALA A CA 1
ATOM 723 C C . ALA A 1 95 ? 1.904 1.682 -16.200 1.00 95.56 95 ALA A C 1
ATOM 725 O O . ALA A 1 95 ? 1.412 1.714 -15.073 1.00 95.56 95 ALA A O 1
ATOM 726 N N . ALA A 1 96 ? 2.070 0.543 -16.873 1.00 96.81 96 ALA A N 1
ATOM 727 C CA . ALA A 1 96 ? 1.635 -0.761 -16.390 1.00 96.81 96 ALA A CA 1
ATOM 728 C C . ALA A 1 96 ? 2.413 -1.228 -15.152 1.00 96.81 96 ALA A C 1
ATOM 730 O O . ALA A 1 96 ? 1.833 -1.815 -14.238 1.00 96.81 96 ALA A O 1
ATOM 731 N N . SER A 1 97 ? 3.713 -0.935 -15.088 1.00 96.62 97 SER A N 1
ATOM 732 C CA . SER A 1 97 ? 4.546 -1.211 -13.912 1.00 96.62 97 SER A CA 1
ATOM 733 C C . SER A 1 97 ? 4.138 -0.352 -12.718 1.00 96.62 97 SER A C 1
ATOM 735 O O . SER A 1 97 ? 4.095 -0.841 -11.591 1.00 96.62 97 SER A O 1
ATOM 737 N N . LEU A 1 98 ? 3.816 0.923 -12.956 1.00 97.38 98 LEU A N 1
ATOM 738 C CA . LEU A 1 98 ? 3.342 1.816 -11.906 1.00 97.38 98 LEU A CA 1
ATOM 739 C C . LEU A 1 98 ? 1.968 1.379 -11.382 1.00 97.38 98 LEU A C 1
ATOM 741 O O . LEU A 1 98 ? 1.788 1.302 -10.171 1.00 97.38 98 LEU A O 1
ATOM 745 N N . ALA A 1 99 ? 1.031 1.027 -12.269 1.00 98.00 99 ALA A N 1
ATOM 746 C CA . ALA A 1 99 ? -0.283 0.498 -11.893 1.00 98.00 99 ALA A CA 1
ATOM 747 C C . ALA A 1 99 ? -0.168 -0.769 -11.033 1.00 98.00 99 ALA A C 1
ATOM 749 O O . ALA A 1 99 ? -0.854 -0.902 -10.017 1.00 98.00 99 ALA A O 1
ATOM 750 N N . LEU A 1 100 ? 0.745 -1.669 -11.415 1.00 97.94 100 LEU A N 1
ATOM 751 C CA . LEU A 1 100 ? 1.060 -2.866 -10.649 1.00 97.94 100 LEU A CA 1
ATOM 752 C C . LEU A 1 100 ? 1.490 -2.497 -9.231 1.00 97.94 100 LEU A C 1
ATOM 754 O O . LEU A 1 100 ? 0.846 -2.934 -8.283 1.00 97.94 100 LEU A O 1
ATOM 758 N N . VAL A 1 101 ? 2.510 -1.645 -9.083 1.00 97.56 101 VAL A N 1
ATOM 759 C CA . VAL A 1 101 ? 3.048 -1.259 -7.768 1.00 97.56 101 VAL A CA 1
ATOM 760 C C . VAL A 1 101 ? 2.009 -0.530 -6.915 1.00 97.56 101 VAL A C 1
ATOM 762 O O . VAL A 1 101 ? 1.910 -0.806 -5.722 1.00 97.56 101 VAL A O 1
ATOM 765 N N . LEU A 1 102 ? 1.191 0.339 -7.516 1.00 97.69 102 LEU A N 1
ATOM 766 C CA . LEU A 1 102 ? 0.118 1.054 -6.819 1.00 97.69 102 LEU A CA 1
ATOM 767 C C . LEU A 1 102 ? -0.984 0.128 -6.287 1.00 97.69 102 LEU A C 1
ATOM 769 O O . LEU A 1 102 ? -1.681 0.481 -5.343 1.00 97.69 102 LEU A O 1
ATOM 773 N N . THR A 1 103 ? -1.139 -1.060 -6.864 1.00 97.94 103 THR A N 1
ATOM 774 C CA . THR A 1 103 ? -2.147 -2.034 -6.424 1.00 97.94 103 THR A CA 1
ATOM 775 C C . THR A 1 103 ? -1.654 -2.905 -5.272 1.00 97.94 103 THR A C 1
ATOM 777 O O . THR A 1 103 ? -2.456 -3.554 -4.597 1.00 97.94 103 THR A O 1
ATOM 780 N N . LEU A 1 104 ? -0.340 -2.969 -5.048 1.00 97.94 104 LEU A N 1
ATOM 781 C CA . LEU A 1 104 ? 0.249 -3.888 -4.083 1.00 97.94 104 LEU A CA 1
ATOM 782 C C . LEU A 1 104 ? -0.018 -3.470 -2.641 1.00 97.94 104 LEU A C 1
ATOM 784 O O . LEU A 1 104 ? -0.218 -2.298 -2.334 1.00 97.94 104 LEU A O 1
ATOM 788 N N . THR A 1 105 ? 0.023 -4.459 -1.752 1.00 96.62 105 THR A N 1
ATOM 789 C CA . THR A 1 105 ? -0.051 -4.214 -0.319 1.00 96.62 105 THR A CA 1
ATOM 790 C C . THR A 1 105 ? 1.265 -3.646 0.210 1.00 96.62 105 THR A C 1
ATOM 792 O O . THR A 1 105 ? 2.330 -3.931 -0.338 1.00 96.62 105 THR A O 1
ATOM 795 N N . GLN A 1 106 ? 1.196 -2.843 1.265 1.00 94.56 106 GLN A N 1
ATOM 796 C CA . GLN A 1 106 ? 2.348 -2.185 1.872 1.00 94.56 106 GLN A CA 1
ATOM 797 C C . GLN A 1 106 ? 2.874 -3.021 3.044 1.00 94.56 106 GLN A C 1
ATOM 799 O O . GLN A 1 106 ? 2.125 -3.310 3.981 1.00 94.56 106 GLN A O 1
ATOM 804 N N . GLY A 1 107 ? 4.163 -3.363 3.038 1.00 92.12 107 GLY A N 1
ATOM 805 C CA . GLY A 1 107 ? 4.777 -4.162 4.107 1.00 92.12 107 GLY A CA 1
ATOM 806 C C . GLY A 1 107 ? 4.647 -3.512 5.485 1.00 92.12 107 GLY A C 1
ATOM 807 O O . GLY A 1 107 ? 4.210 -4.153 6.438 1.00 92.12 107 GLY A O 1
ATOM 808 N N . ASN A 1 108 ? 4.922 -2.208 5.572 1.00 88.69 108 ASN A N 1
ATOM 809 C CA . ASN A 1 108 ? 4.830 -1.460 6.824 1.00 88.69 108 ASN A CA 1
ATOM 810 C C . ASN A 1 108 ? 3.414 -1.437 7.414 1.00 88.69 108 ASN A C 1
ATOM 812 O O . ASN A 1 108 ? 3.288 -1.310 8.615 1.00 88.69 108 ASN A O 1
ATOM 816 N N . VAL A 1 109 ? 2.363 -1.594 6.611 1.00 90.62 109 VAL A N 1
ATOM 817 C CA . VAL A 1 109 ? 0.980 -1.692 7.106 1.00 90.62 109 VAL A CA 1
ATOM 818 C C . VAL A 1 109 ? 0.616 -3.142 7.417 1.00 90.62 109 VAL A C 1
ATOM 820 O O . VAL A 1 109 ? 0.013 -3.430 8.444 1.00 90.62 109 VAL A O 1
ATOM 823 N N . SER A 1 110 ? 1.016 -4.071 6.552 1.00 92.06 110 SER A N 1
ATOM 824 C CA . SER A 1 110 ? 0.558 -5.461 6.587 1.00 92.06 110 SER A CA 1
ATOM 825 C C . SER A 1 110 ? 1.166 -6.276 7.722 1.00 92.06 110 SER A C 1
ATOM 827 O O . SER A 1 110 ? 0.435 -6.998 8.392 1.00 92.06 110 SER A O 1
ATOM 829 N N . PHE A 1 111 ? 2.479 -6.167 7.963 1.00 90.94 111 PHE A N 1
ATOM 830 C CA . PHE A 1 111 ? 3.152 -6.994 8.975 1.00 90.94 111 PHE A CA 1
ATOM 831 C C . PHE A 1 111 ? 2.635 -6.775 10.401 1.00 90.94 111 PHE A C 1
ATOM 833 O O . PHE A 1 111 ? 2.364 -7.775 11.064 1.00 90.94 111 PHE A O 1
ATOM 840 N N . PRO A 1 112 ? 2.438 -5.529 10.879 1.00 88.75 112 PRO A N 1
ATOM 841 C CA . PRO A 1 112 ? 1.812 -5.298 12.180 1.00 88.75 112 PRO A CA 1
ATOM 842 C C . PRO A 1 112 ? 0.436 -5.955 12.311 1.00 88.75 112 PRO A C 1
ATOM 844 O O . PRO A 1 112 ? 0.124 -6.538 13.344 1.00 88.75 112 PRO A O 1
ATOM 847 N N . MET A 1 113 ? -0.375 -5.918 11.249 1.00 92.19 113 MET A N 1
ATOM 848 C CA . MET A 1 113 ? -1.739 -6.450 11.275 1.00 92.19 113 MET A CA 1
ATOM 849 C C . MET A 1 113 ? -1.800 -7.988 11.276 1.00 92.19 113 MET A C 1
ATOM 851 O O . MET A 1 113 ? -2.850 -8.546 11.590 1.00 92.19 113 MET A O 1
ATOM 855 N N . ILE A 1 114 ? -0.694 -8.693 11.001 1.00 93.25 114 ILE A N 1
ATOM 856 C CA . ILE A 1 114 ? -0.627 -10.162 11.141 1.00 93.25 114 ILE A CA 1
ATOM 857 C C . ILE A 1 114 ? -0.917 -10.573 12.587 1.00 93.25 114 ILE A C 1
ATOM 859 O O . ILE A 1 114 ? -1.648 -11.535 12.813 1.00 93.25 114 ILE A O 1
ATOM 863 N N . ALA A 1 115 ? -0.412 -9.816 13.567 1.00 90.25 115 ALA A N 1
ATOM 864 C CA . ALA A 1 115 ? -0.657 -10.085 14.985 1.00 90.25 115 ALA A CA 1
ATOM 865 C C . ALA A 1 115 ? -2.147 -9.985 15.369 1.00 90.25 115 ALA A C 1
ATOM 867 O O . ALA A 1 115 ? -2.565 -10.582 16.356 1.00 90.25 115 ALA A O 1
ATOM 868 N N . TYR A 1 116 ? -2.943 -9.280 14.561 1.00 92.94 116 TYR A N 1
ATOM 869 C CA . TYR A 1 116 ? -4.376 -9.059 14.758 1.00 92.94 116 TYR A CA 1
ATOM 870 C C . TYR A 1 116 ? -5.251 -9.947 13.856 1.00 92.94 116 TYR A C 1
ATOM 872 O O . TYR A 1 116 ? -6.470 -9.788 13.820 1.00 92.94 116 TYR A O 1
ATOM 880 N N . GLY A 1 117 ? -4.645 -10.905 13.145 1.00 93.06 117 GLY A N 1
ATOM 881 C CA . GLY A 1 117 ? -5.363 -11.943 12.406 1.00 93.06 117 GLY A CA 1
ATOM 882 C C . GLY A 1 117 ? -5.436 -11.754 10.892 1.00 93.06 117 GLY A C 1
ATOM 883 O O . GLY A 1 117 ? -6.230 -12.443 10.256 1.00 93.06 117 GLY A O 1
ATOM 884 N N . VAL A 1 118 ? -4.629 -10.870 10.289 1.00 95.62 118 VAL A N 1
ATOM 885 C CA . VAL A 1 118 ? -4.483 -10.836 8.821 1.00 95.62 118 VAL A CA 1
ATOM 886 C C . VAL A 1 118 ? -3.906 -12.156 8.316 1.00 95.62 118 VAL A C 1
ATOM 888 O O . VAL A 1 118 ? -2.812 -12.564 8.712 1.00 95.62 118 VAL A O 1
ATOM 891 N N . ASP A 1 119 ? -4.595 -12.775 7.362 1.00 96.25 119 ASP A N 1
ATOM 892 C CA . ASP A 1 119 ? -4.057 -13.866 6.564 1.00 96.25 119 ASP A CA 1
ATOM 893 C C . ASP A 1 119 ? -3.062 -13.299 5.545 1.00 96.25 119 ASP A C 1
ATOM 895 O O . ASP A 1 119 ? -3.412 -12.765 4.486 1.00 96.25 119 ASP A O 1
ATOM 899 N N . ILE A 1 120 ? -1.779 -13.414 5.885 1.00 94.44 120 ILE A N 1
ATOM 900 C CA . ILE A 1 120 ? -0.690 -12.907 5.055 1.00 94.44 120 ILE A CA 1
ATOM 901 C C . ILE A 1 120 ? -0.640 -13.579 3.680 1.00 94.44 120 ILE A C 1
ATOM 903 O O . ILE A 1 120 ? -0.273 -12.935 2.698 1.00 94.44 120 ILE A O 1
ATOM 907 N N . TRP A 1 121 ? -1.026 -14.852 3.573 1.00 94.75 121 TRP A N 1
ATOM 908 C CA . TRP A 1 121 ? -0.953 -15.581 2.312 1.00 94.75 121 TRP A CA 1
ATOM 909 C C . TRP A 1 121 ? -2.051 -15.125 1.366 1.00 94.75 121 TRP A C 1
ATOM 911 O O . TRP A 1 121 ? -1.756 -14.788 0.216 1.00 94.75 121 TRP A O 1
ATOM 921 N N . ALA A 1 122 ? -3.287 -15.023 1.861 1.00 95.62 122 ALA A N 1
ATOM 922 C CA . ALA A 1 122 ? -4.392 -14.457 1.096 1.00 95.62 122 ALA A CA 1
ATOM 923 C C . ALA A 1 122 ? -4.092 -13.004 0.688 1.00 95.62 122 ALA A C 1
ATOM 925 O O . ALA A 1 122 ? -4.302 -12.614 -0.468 1.00 95.62 122 ALA A O 1
ATOM 926 N N . LEU A 1 123 ? -3.522 -12.208 1.598 1.00 96.62 123 LEU A N 1
ATOM 927 C CA . LEU A 1 123 ? -3.153 -10.822 1.334 1.00 96.62 123 LEU A CA 1
ATOM 928 C C . LEU A 1 1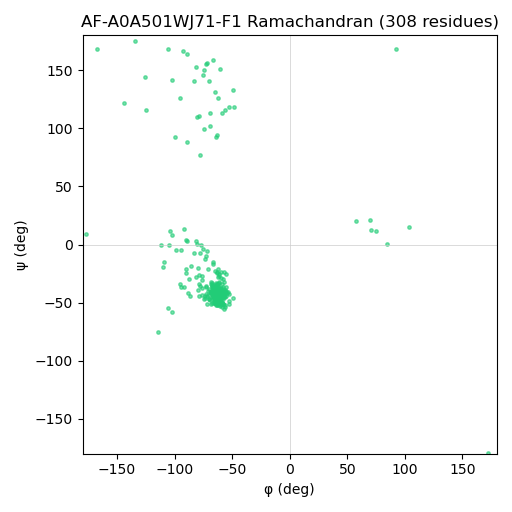23 ? -2.077 -10.689 0.246 1.00 96.62 123 LEU A C 1
ATOM 930 O O . LEU A 1 123 ? -2.242 -9.896 -0.681 1.00 96.62 123 LEU A O 1
ATOM 934 N N . LEU A 1 124 ? -0.991 -11.460 0.324 1.00 96.75 124 LEU A N 1
ATOM 935 C CA . LEU A 1 124 ? 0.083 -11.420 -0.671 1.00 96.75 124 LEU A CA 1
ATOM 936 C C . LEU A 1 124 ? -0.378 -11.975 -2.025 1.00 96.75 124 LEU A C 1
ATOM 938 O O . LEU A 1 124 ? -0.077 -11.378 -3.060 1.00 96.75 124 LEU A O 1
ATOM 942 N N . ALA A 1 125 ? -1.139 -13.073 -2.034 1.00 96.81 125 ALA A N 1
ATOM 943 C CA . ALA A 1 125 ? -1.642 -13.686 -3.261 1.00 96.81 125 ALA A CA 1
ATOM 944 C C . ALA A 1 125 ? -2.603 -12.752 -4.005 1.00 96.81 125 ALA A C 1
ATOM 946 O O . ALA A 1 125 ? -2.383 -12.439 -5.177 1.00 96.81 125 ALA A O 1
ATOM 947 N N . SER A 1 126 ? -3.623 -12.238 -3.311 1.00 96.88 126 SER A N 1
ATOM 948 C CA . SER A 1 126 ? -4.543 -11.241 -3.875 1.00 96.88 126 SER A CA 1
ATOM 949 C C . SER A 1 126 ? -3.805 -9.986 -4.337 1.00 96.88 126 SER A C 1
ATOM 951 O O . SER A 1 126 ? -4.114 -9.450 -5.398 1.00 96.88 126 SER A O 1
ATOM 953 N N . SER A 1 127 ? -2.783 -9.545 -3.598 1.00 97.06 127 SER A N 1
ATOM 954 C CA . SER A 1 127 ? -1.962 -8.401 -3.974 1.00 97.06 127 SER A CA 1
ATOM 955 C C . SER A 1 127 ? -1.243 -8.594 -5.298 1.00 97.06 127 SER A C 1
ATOM 957 O O . SER A 1 127 ? -1.285 -7.707 -6.152 1.00 97.06 127 SER A O 1
ATOM 959 N N . LEU A 1 128 ? -0.588 -9.739 -5.478 1.00 96.94 128 LEU A N 1
ATOM 960 C CA . LEU A 1 128 ? 0.108 -10.056 -6.720 1.00 96.94 128 LEU A CA 1
ATOM 961 C C . LEU A 1 128 ? -0.878 -10.221 -7.878 1.00 96.94 128 LEU A C 1
ATOM 963 O O . LEU A 1 128 ? -0.660 -9.644 -8.938 1.00 96.94 128 LEU A O 1
ATOM 967 N N . ILE A 1 129 ? -1.984 -10.938 -7.669 1.00 97.06 129 ILE A N 1
ATOM 968 C CA . ILE A 1 129 ? -3.012 -11.150 -8.697 1.00 97.06 129 ILE A CA 1
ATOM 969 C C . ILE A 1 129 ? -3.623 -9.813 -9.132 1.00 97.06 129 ILE A C 1
ATOM 971 O O . ILE A 1 129 ? -3.632 -9.499 -10.321 1.00 97.06 129 ILE A O 1
ATOM 975 N N . GLY A 1 130 ? -4.060 -8.987 -8.180 1.00 97.31 130 GLY A N 1
ATOM 976 C CA . GLY A 1 130 ? -4.605 -7.661 -8.460 1.00 97.31 130 GLY A CA 1
ATOM 977 C C . GLY A 1 130 ? -3.603 -6.751 -9.163 1.00 97.31 130 GLY A C 1
ATOM 978 O O . GLY A 1 130 ? -3.966 -6.077 -10.123 1.00 97.31 130 GLY A O 1
ATOM 979 N N . GLY A 1 131 ? -2.336 -6.754 -8.734 1.00 97.38 131 GLY A N 1
ATOM 980 C CA . GLY A 1 131 ? -1.282 -5.954 -9.360 1.00 97.38 131 GLY A CA 1
ATOM 981 C C . GLY A 1 131 ? -0.963 -6.386 -10.790 1.00 97.38 131 GLY A C 1
ATOM 982 O O . GLY A 1 131 ? -0.819 -5.536 -11.669 1.00 97.38 131 GLY A O 1
ATOM 983 N N . LEU A 1 132 ? -0.910 -7.691 -11.060 1.00 97.12 132 LEU A N 1
ATOM 984 C CA . LEU A 1 132 ? -0.713 -8.216 -12.414 1.00 97.12 132 LEU A CA 1
ATOM 985 C C . LEU A 1 132 ? -1.899 -7.880 -13.323 1.00 97.12 132 LEU A C 1
ATOM 987 O O . LEU A 1 132 ? -1.697 -7.437 -14.453 1.00 97.12 132 LEU A O 1
ATOM 991 N N . LEU A 1 133 ? -3.130 -8.011 -12.824 1.00 97.38 133 LEU A N 1
ATOM 992 C CA . LEU A 1 133 ? -4.336 -7.646 -13.570 1.00 97.38 133 LEU A CA 1
ATOM 993 C C . LEU A 1 133 ? -4.428 -6.138 -13.832 1.00 97.38 133 LEU A C 1
ATOM 995 O O . LEU A 1 133 ? -4.770 -5.740 -14.945 1.00 97.38 133 LEU A O 1
ATOM 999 N N . ALA A 1 134 ? -4.051 -5.297 -12.862 1.00 97.88 134 ALA A N 1
ATOM 1000 C CA . ALA A 1 134 ? -3.901 -3.857 -13.067 1.00 97.88 134 ALA A CA 1
ATOM 1001 C C . ALA A 1 134 ? -2.883 -3.553 -14.171 1.00 97.88 134 ALA A C 1
ATOM 1003 O O . ALA A 1 134 ? -3.131 -2.701 -15.026 1.00 97.88 134 ALA A O 1
ATOM 1004 N N . SER A 1 135 ? -1.756 -4.268 -14.180 1.00 97.25 135 SER A N 1
ATOM 1005 C CA . SER A 1 135 ? -0.714 -4.121 -15.196 1.00 97.25 135 SER A CA 1
ATOM 1006 C C . SER A 1 135 ? -1.225 -4.458 -16.595 1.00 97.25 135 SER A C 1
ATOM 1008 O O . SER A 1 135 ? -1.125 -3.625 -17.495 1.00 97.25 135 SER A O 1
ATOM 1010 N N . VAL A 1 136 ? -1.878 -5.614 -16.753 1.00 97.00 136 VAL A N 1
ATOM 1011 C CA . VAL A 1 136 ? -2.476 -6.067 -18.021 1.00 97.00 136 VAL A CA 1
ATOM 1012 C C . VAL A 1 136 ? -3.516 -5.077 -18.515 1.00 97.00 136 VAL A C 1
ATOM 1014 O O . VAL A 1 136 ? -3.468 -4.644 -19.668 1.00 97.00 136 VAL A O 1
ATOM 1017 N N . PHE A 1 137 ? -4.444 -4.684 -17.642 1.00 97.19 137 PHE A N 1
ATOM 1018 C CA . PHE A 1 137 ? -5.493 -3.739 -17.999 1.00 97.19 137 PHE A CA 1
ATOM 1019 C C . PHE A 1 137 ? -4.900 -2.395 -18.441 1.00 97.19 137 PHE A C 1
ATOM 1021 O O . PHE A 1 137 ? -5.293 -1.831 -19.465 1.00 97.19 137 PHE A O 1
ATOM 1028 N N . THR A 1 138 ? -3.877 -1.919 -17.731 1.00 96.94 138 THR A N 1
ATOM 1029 C CA . THR A 1 138 ? -3.186 -0.679 -18.090 1.00 96.94 138 THR A CA 1
ATOM 1030 C C . THR A 1 138 ? -2.469 -0.807 -19.425 1.00 96.94 138 THR A C 1
ATOM 1032 O O . THR A 1 138 ? -2.651 0.050 -20.281 1.00 96.94 138 THR A O 1
ATOM 1035 N N . TYR A 1 139 ? -1.687 -1.866 -19.630 1.00 95.19 139 TYR A N 1
ATOM 1036 C CA . TYR A 1 139 ? -0.850 -2.037 -20.814 1.00 95.19 139 TYR A CA 1
ATOM 1037 C C . TYR A 1 139 ? -1.675 -2.194 -22.096 1.00 95.19 139 TYR A C 1
ATOM 1039 O O . TYR A 1 139 ? -1.445 -1.483 -23.077 1.00 95.19 139 TYR A O 1
ATOM 1047 N N . TYR A 1 140 ? -2.653 -3.104 -22.082 1.00 93.12 140 TYR A N 1
ATOM 1048 C CA . TYR A 1 140 ? -3.392 -3.491 -23.284 1.00 93.12 140 TYR A CA 1
ATOM 1049 C C . TYR A 1 140 ? -4.604 -2.600 -23.575 1.00 93.12 140 TYR A C 1
ATOM 1051 O O . TYR A 1 140 ? -4.941 -2.411 -24.744 1.00 93.12 140 TYR A O 1
ATOM 1059 N N . PHE A 1 141 ? -5.249 -2.026 -22.552 1.00 94.25 141 PHE A N 1
ATOM 1060 C CA . PHE A 1 141 ? -6.475 -1.241 -22.743 1.00 94.25 141 PHE A CA 1
ATOM 1061 C C . PHE A 1 141 ? -6.246 0.263 -22.596 1.00 94.25 141 PHE A C 1
ATOM 1063 O O . PHE A 1 141 ? -6.570 1.017 -23.516 1.00 94.25 141 PHE A O 1
ATOM 1070 N N . LEU A 1 142 ? -5.683 0.713 -21.470 1.00 93.19 142 LEU A N 1
ATOM 1071 C CA . LEU A 1 142 ? -5.573 2.148 -21.164 1.00 93.19 142 LEU A CA 1
ATOM 1072 C C . LEU A 1 142 ? -4.418 2.829 -21.911 1.00 93.19 142 LEU A C 1
ATOM 1074 O O . LEU A 1 142 ? -4.578 3.914 -22.467 1.00 93.19 142 LEU A O 1
ATOM 1078 N N . ALA A 1 143 ? -3.254 2.184 -21.947 1.00 89.81 143 ALA A N 1
ATOM 1079 C CA . ALA A 1 143 ? -2.010 2.724 -22.487 1.00 89.81 143 ALA A CA 1
ATOM 1080 C C . ALA A 1 143 ? -1.814 2.444 -23.985 1.00 89.81 143 ALA A C 1
ATOM 1082 O O . ALA A 1 143 ? -0.794 2.833 -24.550 1.00 89.81 143 ALA A O 1
ATOM 1083 N N . LYS A 1 144 ? -2.783 1.816 -24.663 1.00 86.94 144 LYS A N 1
ATOM 1084 C CA . LYS A 1 144 ? -2.662 1.399 -26.073 1.00 86.94 144 LYS A CA 1
ATOM 1085 C C . LYS A 1 144 ? -2.304 2.532 -27.046 1.00 86.94 144 LYS A C 1
ATOM 1087 O O . LYS A 1 144 ? -1.731 2.269 -28.098 1.00 86.94 144 LYS A O 1
ATOM 1092 N N . ASN A 1 145 ? -2.638 3.776 -26.695 1.00 82.56 145 ASN A N 1
ATOM 1093 C CA . ASN A 1 145 ? -2.402 4.965 -27.516 1.00 82.56 145 ASN A CA 1
ATOM 1094 C C . ASN A 1 145 ? -1.087 5.694 -27.179 1.00 82.56 145 ASN A C 1
ATOM 1096 O O . ASN A 1 145 ? -0.746 6.660 -27.854 1.00 82.56 145 ASN A O 1
ATOM 1100 N N . LEU A 1 146 ? -0.351 5.271 -26.145 1.00 83.44 146 LEU A N 1
ATOM 1101 C CA . LEU A 1 146 ? 0.947 5.860 -25.805 1.00 83.44 146 LEU A CA 1
ATOM 1102 C C . LEU A 1 146 ? 2.022 5.390 -26.795 1.00 83.44 146 LEU A C 1
ATOM 1104 O O . LEU A 1 146 ? 1.983 4.248 -27.271 1.00 83.44 146 LEU A O 1
ATOM 1108 N N . SER A 1 147 ? 2.988 6.262 -27.095 1.00 69.88 147 SER A N 1
ATOM 1109 C CA . SER A 1 147 ? 4.141 5.905 -27.929 1.00 69.88 147 SER A CA 1
ATOM 1110 C C . SER A 1 147 ? 4.986 4.847 -27.219 1.00 69.88 147 SER A C 1
ATOM 1112 O O . SER A 1 147 ? 5.321 5.002 -26.045 1.00 69.88 147 SER A O 1
ATOM 1114 N N . ALA A 1 148 ? 5.331 3.773 -27.932 1.00 63.72 148 ALA A N 1
ATOM 1115 C CA . ALA A 1 148 ? 6.158 2.686 -27.406 1.00 63.72 148 ALA A CA 1
ATOM 1116 C C . ALA A 1 148 ? 7.639 3.081 -27.241 1.00 63.72 148 ALA A C 1
ATOM 1118 O O . ALA A 1 148 ? 8.400 2.337 -26.632 1.00 63.72 148 ALA A O 1
ATOM 1119 N N . SER A 1 149 ? 8.054 4.240 -27.766 1.00 57.06 149 SER A N 1
ATOM 1120 C CA . SER A 1 149 ? 9.417 4.750 -27.618 1.00 57.06 149 SER A CA 1
ATOM 1121 C C . SER A 1 149 ? 9.394 6.270 -27.490 1.00 57.06 149 SER A C 1
ATOM 1123 O O . SER A 1 149 ? 8.875 6.965 -28.368 1.00 57.06 149 SER A O 1
ATOM 1125 N N . ASP A 1 150 ? 9.940 6.781 -26.392 1.00 52.78 150 ASP A N 1
ATOM 1126 C CA . ASP A 1 150 ? 10.383 8.169 -26.287 1.00 52.78 150 ASP A CA 1
ATOM 1127 C C . ASP A 1 150 ? 11.903 8.139 -26.490 1.00 52.78 150 ASP A C 1
ATOM 1129 O O . ASP A 1 150 ? 12.661 7.825 -25.576 1.00 52.78 150 ASP A O 1
ATOM 1133 N N . ASN A 1 151 ? 12.341 8.323 -27.738 1.00 49.12 151 ASN A N 1
ATOM 1134 C CA . ASN A 1 151 ? 13.755 8.273 -28.105 1.00 49.12 151 ASN A CA 1
ATOM 1135 C C . ASN A 1 151 ? 14.471 9.488 -27.500 1.00 49.12 151 ASN A C 1
ATOM 1137 O O . ASN A 1 151 ? 14.377 10.579 -28.062 1.00 49.12 151 ASN A O 1
ATOM 1141 N N . GLY A 1 152 ? 15.203 9.332 -26.392 1.00 48.84 152 GLY A N 1
ATOM 1142 C CA . GLY A 1 152 ? 15.927 10.495 -25.871 1.00 48.84 152 GLY A CA 1
ATOM 1143 C C . GLY A 1 152 ? 16.827 10.358 -24.650 1.00 48.84 152 GLY A C 1
ATOM 1144 O O . GLY A 1 152 ? 17.271 11.395 -24.167 1.00 48.84 152 GLY A O 1
ATOM 1145 N N . ILE A 1 153 ? 17.127 9.163 -24.132 1.00 51.00 153 ILE A N 1
ATOM 1146 C CA . ILE A 1 153 ? 18.069 9.041 -23.006 1.00 51.00 153 ILE A CA 1
ATOM 1147 C C . ILE A 1 153 ? 19.186 8.063 -23.395 1.00 51.00 153 ILE A C 1
ATOM 1149 O O . ILE A 1 153 ? 18.891 6.894 -23.654 1.00 51.00 153 ILE A O 1
ATOM 1153 N N . PRO A 1 154 ? 20.456 8.510 -23.491 1.00 47.91 154 PRO A N 1
ATOM 1154 C CA . PRO A 1 154 ? 21.567 7.604 -23.752 1.00 47.91 154 PRO A CA 1
ATOM 1155 C C . PRO A 1 154 ? 21.670 6.561 -22.626 1.00 47.91 154 PRO A C 1
ATOM 1157 O O . PRO A 1 154 ? 21.301 6.860 -21.487 1.00 47.91 154 PRO A O 1
ATOM 1160 N N . PRO A 1 155 ? 22.171 5.344 -22.910 1.00 45.12 155 PRO A N 1
ATOM 1161 C CA . PRO A 1 155 ? 22.327 4.309 -21.896 1.00 45.12 155 PRO A CA 1
ATOM 1162 C C . PRO A 1 155 ? 23.195 4.848 -20.759 1.00 45.12 155 PRO A C 1
ATOM 1164 O O . PRO A 1 155 ? 24.361 5.175 -20.979 1.00 45.12 155 PRO A O 1
ATOM 1167 N N . GLN A 1 156 ? 22.633 4.972 -19.555 1.00 48.91 156 GLN A N 1
ATOM 1168 C CA . GLN A 1 156 ? 23.442 5.321 -18.396 1.00 48.91 156 GLN A CA 1
ATOM 1169 C C . GLN A 1 156 ? 24.357 4.157 -18.024 1.00 48.91 156 GLN A C 1
ATOM 1171 O O . GLN A 1 156 ? 23.994 2.979 -18.100 1.00 48.91 156 GLN A O 1
ATOM 1176 N N . GLU A 1 157 ? 25.570 4.544 -17.653 1.00 42.62 157 GLU A N 1
ATOM 1177 C CA . GLU A 1 157 ? 26.682 3.700 -17.253 1.00 42.62 157 GLU A CA 1
ATOM 1178 C C . GLU A 1 157 ? 26.239 2.682 -16.193 1.00 42.62 157 GLU A C 1
ATOM 1180 O O . GLU A 1 157 ? 25.541 3.021 -15.235 1.00 42.62 157 GLU A O 1
ATOM 1185 N N . LYS A 1 158 ? 26.620 1.410 -16.375 1.00 45.91 158 LYS A N 1
ATOM 1186 C CA . LYS A 1 158 ? 26.355 0.350 -15.394 1.00 45.91 158 LYS A CA 1
ATOM 1187 C C . LYS A 1 158 ? 26.868 0.818 -14.031 1.00 45.91 158 LYS A C 1
ATOM 1189 O O . LYS A 1 158 ? 28.071 1.017 -13.888 1.00 45.91 158 LYS A O 1
ATOM 1194 N N . GLU A 1 159 ? 25.977 0.951 -13.044 1.00 48.84 159 GLU A N 1
ATOM 1195 C CA . GLU A 1 159 ? 26.374 1.213 -11.656 1.00 48.84 159 GLU A CA 1
ATOM 1196 C C . GLU A 1 159 ? 27.479 0.221 -11.271 1.00 48.84 159 GLU A C 1
ATOM 1198 O O . GLU A 1 159 ? 27.289 -1.001 -11.311 1.00 48.84 159 GLU A O 1
ATOM 1203 N N . VAL A 1 160 ? 28.656 0.750 -10.933 1.00 45.91 160 VAL A N 1
ATOM 1204 C CA . VAL A 1 160 ? 29.774 -0.048 -10.437 1.00 45.91 160 VAL A CA 1
ATOM 1205 C C . VAL A 1 160 ? 29.288 -0.756 -9.176 1.00 45.91 160 VAL A C 1
ATOM 1207 O O . VAL A 1 160 ? 28.994 -0.114 -8.167 1.00 45.91 160 VAL A O 1
ATOM 1210 N N . LYS A 1 161 ? 29.177 -2.089 -9.234 1.00 54.59 161 LYS A N 1
ATOM 1211 C CA . LYS A 1 161 ? 28.855 -2.920 -8.069 1.00 54.59 161 LYS A CA 1
ATOM 1212 C C . LYS A 1 161 ? 29.975 -2.769 -7.046 1.00 54.59 161 LYS A C 1
ATOM 1214 O O . LYS A 1 161 ? 30.982 -3.470 -7.099 1.00 54.59 161 LYS A O 1
ATOM 1219 N N . VAL A 1 162 ? 29.803 -1.849 -6.106 1.00 58.78 162 VAL A N 1
ATOM 1220 C CA . VAL A 1 162 ? 30.648 -1.794 -4.918 1.00 58.78 162 VAL A CA 1
ATOM 1221 C C . VAL A 1 162 ? 30.296 -3.021 -4.084 1.00 58.78 162 VAL A C 1
ATOM 1223 O O . VAL A 1 162 ? 29.172 -3.135 -3.597 1.00 58.78 162 VAL A O 1
ATOM 1226 N N . ASN A 1 163 ? 31.238 -3.956 -3.943 1.00 62.47 163 ASN A N 1
ATOM 1227 C CA . ASN A 1 163 ? 31.084 -5.111 -3.060 1.00 62.47 163 ASN A CA 1
ATOM 1228 C C . ASN A 1 163 ? 30.992 -4.621 -1.610 1.00 62.47 163 ASN A C 1
ATOM 1230 O O . ASN A 1 163 ? 32.002 -4.418 -0.939 1.00 62.47 163 ASN A O 1
ATOM 1234 N N . ARG A 1 164 ? 29.765 -4.394 -1.136 1.00 76.81 164 ARG A N 1
ATOM 1235 C CA . ARG A 1 164 ? 29.483 -4.037 0.256 1.00 76.81 164 ARG A CA 1
ATOM 1236 C C . ARG A 1 164 ? 29.418 -5.299 1.101 1.00 76.81 164 ARG A C 1
ATOM 1238 O O . ARG A 1 164 ? 28.855 -6.313 0.689 1.00 76.81 164 ARG A O 1
ATOM 1245 N N . SER A 1 165 ? 29.966 -5.229 2.311 1.00 90.69 165 SER A N 1
ATOM 1246 C CA . SER A 1 165 ? 29.831 -6.325 3.269 1.00 90.69 165 SER A CA 1
ATOM 1247 C C . SER A 1 165 ? 28.368 -6.485 3.706 1.00 90.69 165 SER A C 1
ATOM 1249 O O . SER A 1 165 ? 27.556 -5.557 3.608 1.00 90.69 165 SER A O 1
ATOM 1251 N N . VAL A 1 166 ? 28.013 -7.668 4.215 1.00 90.31 166 VAL A N 1
ATOM 1252 C CA . VAL A 1 166 ? 26.661 -7.927 4.745 1.00 90.31 166 VAL A CA 1
ATOM 1253 C C . VAL A 1 166 ? 26.335 -6.963 5.888 1.00 90.31 166 VAL A C 1
ATOM 1255 O O . VAL A 1 166 ? 25.243 -6.407 5.917 1.00 90.31 166 VAL A O 1
ATOM 1258 N N . VAL A 1 167 ? 27.299 -6.702 6.774 1.00 91.19 167 VAL A N 1
ATOM 1259 C CA . VAL A 1 167 ? 27.138 -5.776 7.906 1.00 91.19 167 VAL A CA 1
ATOM 1260 C C . VAL A 1 167 ? 26.900 -4.345 7.423 1.00 91.19 167 VAL A C 1
ATOM 1262 O O . VAL A 1 167 ? 25.996 -3.675 7.914 1.00 91.19 167 VAL A O 1
ATOM 1265 N N . GLN A 1 168 ? 27.654 -3.887 6.418 1.00 91.62 168 GLN A N 1
ATOM 1266 C CA . GLN A 1 168 ? 27.457 -2.558 5.836 1.00 91.62 168 GLN A CA 1
ATOM 1267 C C . GLN A 1 168 ? 26.076 -2.432 5.183 1.00 91.62 168 GLN A C 1
ATOM 1269 O O . GLN A 1 168 ? 25.407 -1.419 5.357 1.00 91.62 168 GLN A O 1
ATOM 1274 N N . SER A 1 169 ? 25.633 -3.478 4.482 1.00 91.38 169 SER A N 1
ATOM 1275 C CA . SER A 1 169 ? 24.319 -3.519 3.831 1.00 91.38 169 SER A CA 1
ATOM 1276 C C . SER A 1 169 ? 23.175 -3.500 4.848 1.00 91.38 169 SER A C 1
ATOM 1278 O O . SER A 1 169 ? 22.206 -2.769 4.661 1.00 91.38 169 SER A O 1
ATOM 1280 N N . LEU A 1 170 ? 23.302 -4.264 5.941 1.00 93.25 170 LEU A N 1
ATOM 1281 C CA . LEU A 1 170 ? 22.341 -4.260 7.047 1.00 93.25 170 LEU A CA 1
ATOM 1282 C C . LEU A 1 170 ? 22.259 -2.886 7.710 1.00 93.25 170 LEU A C 1
ATOM 1284 O O . LEU A 1 170 ? 21.160 -2.385 7.920 1.00 93.25 170 LEU A O 1
ATOM 1288 N N . SER A 1 171 ? 23.407 -2.272 8.006 1.00 93.12 171 SER A N 1
ATOM 1289 C CA . SER A 1 171 ? 23.466 -0.941 8.616 1.00 93.12 171 SER A CA 1
ATOM 1290 C C . SER A 1 171 ? 22.830 0.117 7.713 1.00 93.12 171 SER A C 1
ATOM 1292 O O . SER A 1 171 ? 21.971 0.875 8.153 1.00 93.12 171 SER A O 1
ATOM 1294 N N . GLU A 1 172 ? 23.166 0.120 6.422 1.00 91.00 172 GLU A N 1
ATOM 1295 C CA . GLU A 1 172 ? 22.596 1.053 5.450 1.00 91.00 172 GLU A CA 1
ATOM 1296 C C . GLU A 1 172 ? 21.079 0.882 5.304 1.00 91.00 172 GLU A C 1
ATOM 1298 O O . GLU A 1 172 ? 20.344 1.863 5.403 1.00 91.00 172 GLU A O 1
ATOM 1303 N N . GLY A 1 173 ? 20.602 -0.352 5.113 1.00 90.06 173 GLY A N 1
ATOM 1304 C CA . GLY A 1 173 ? 19.171 -0.631 4.996 1.00 90.06 173 GLY A CA 1
ATOM 1305 C C . GLY A 1 173 ? 18.407 -0.350 6.291 1.00 90.06 173 GLY A C 1
ATOM 1306 O O . GLY A 1 173 ? 17.283 0.143 6.246 1.00 90.06 173 GLY A O 1
ATOM 1307 N N . GLY A 1 174 ? 19.030 -0.592 7.446 1.00 91.69 174 GLY A N 1
ATOM 1308 C CA . GLY A 1 174 ? 18.476 -0.243 8.751 1.00 91.69 174 GLY A CA 1
ATOM 1309 C C . GLY A 1 174 ? 18.352 1.269 8.942 1.00 91.69 174 GLY A C 1
ATOM 1310 O O . GLY A 1 174 ? 17.304 1.747 9.367 1.00 91.69 174 GLY A O 1
ATOM 1311 N N . MET A 1 175 ? 19.372 2.043 8.558 1.00 93.50 175 MET A N 1
ATOM 1312 C CA . MET A 1 175 ? 19.327 3.511 8.588 1.00 93.50 175 MET A CA 1
ATOM 1313 C C . MET A 1 175 ? 18.303 4.085 7.602 1.00 93.50 175 MET A C 1
ATOM 1315 O O . MET A 1 175 ? 17.622 5.062 7.916 1.00 93.50 175 MET A O 1
ATOM 1319 N N . GLU A 1 176 ? 18.167 3.477 6.422 1.00 89.62 176 GLU A N 1
ATOM 1320 C CA . GLU A 1 176 ? 17.129 3.814 5.446 1.00 89.62 176 GLU A CA 1
ATOM 1321 C C . GLU A 1 176 ? 15.732 3.550 6.031 1.00 89.62 176 GLU A C 1
ATOM 1323 O O . GLU A 1 176 ? 14.880 4.439 6.010 1.00 89.62 176 GLU A O 1
ATOM 1328 N N . GLY A 1 177 ? 15.527 2.388 6.658 1.00 88.38 177 GLY A N 1
ATOM 1329 C CA . GLY A 1 177 ? 14.284 2.049 7.351 1.00 88.38 177 GLY A CA 1
ATOM 1330 C C . GLY A 1 177 ? 13.962 2.989 8.517 1.00 88.38 177 GLY A C 1
ATOM 1331 O O . GLY A 1 177 ? 12.823 3.439 8.648 1.00 88.38 177 GLY A O 1
ATOM 1332 N N . MET A 1 178 ? 14.968 3.364 9.313 1.00 92.31 178 MET A N 1
ATOM 1333 C CA . MET A 1 178 ? 14.826 4.342 10.396 1.00 92.31 178 MET A CA 1
ATOM 1334 C C . MET A 1 178 ? 14.381 5.705 9.866 1.00 92.31 178 MET A C 1
ATOM 1336 O O . MET A 1 178 ? 13.438 6.299 10.391 1.00 92.31 178 MET A O 1
ATOM 1340 N N . ARG A 1 179 ? 15.025 6.188 8.797 1.00 90.69 179 ARG A N 1
ATOM 1341 C CA . ARG A 1 179 ? 14.662 7.453 8.152 1.00 90.69 179 ARG A CA 1
ATOM 1342 C C . ARG A 1 179 ? 13.226 7.421 7.635 1.00 90.69 179 ARG A C 1
ATOM 1344 O O . ARG A 1 179 ? 12.502 8.392 7.834 1.00 90.69 179 ARG A O 1
ATOM 1351 N N . ILE A 1 180 ? 12.811 6.323 6.998 1.00 85.19 180 ILE A N 1
ATOM 1352 C CA . ILE A 1 180 ? 11.434 6.153 6.514 1.00 85.19 180 ILE A CA 1
ATOM 1353 C C . ILE A 1 180 ? 10.446 6.273 7.677 1.00 85.19 180 ILE A C 1
ATOM 1355 O O . ILE A 1 180 ? 9.511 7.064 7.585 1.00 85.19 180 ILE A O 1
ATOM 1359 N N . ALA A 1 181 ? 10.663 5.539 8.771 1.00 86.88 181 ALA A N 1
ATOM 1360 C CA . ALA A 1 181 ? 9.758 5.546 9.916 1.00 86.88 181 ALA A CA 1
ATOM 1361 C C . ALA A 1 181 ? 9.648 6.941 10.562 1.00 86.88 181 ALA A C 1
ATOM 1363 O O . ALA A 1 181 ? 8.543 7.456 10.718 1.00 86.88 181 ALA A O 1
ATOM 1364 N N . ILE A 1 182 ? 10.777 7.593 10.863 1.00 91.12 182 ILE A N 1
ATOM 1365 C CA . ILE A 1 182 ? 10.796 8.925 11.497 1.00 91.12 182 ILE A CA 1
ATOM 1366 C C . ILE A 1 182 ? 10.126 9.980 10.606 1.00 91.12 182 ILE A C 1
ATOM 1368 O O . ILE A 1 182 ? 9.352 10.803 11.095 1.00 91.12 182 ILE A O 1
ATOM 1372 N N . ASN A 1 183 ? 10.358 9.931 9.291 1.00 87.88 183 ASN A N 1
ATOM 1373 C CA . ASN A 1 183 ? 9.768 10.885 8.350 1.00 87.88 183 ASN A CA 1
ATOM 1374 C C . ASN A 1 183 ? 8.240 10.760 8.227 1.00 87.88 183 ASN A C 1
ATOM 1376 O O . ASN A 1 183 ? 7.605 11.671 7.698 1.00 87.88 183 ASN A O 1
ATOM 1380 N N . MET A 1 184 ? 7.635 9.668 8.708 1.00 82.88 184 MET A N 1
ATOM 1381 C CA . MET A 1 184 ? 6.177 9.526 8.752 1.00 82.88 184 MET A CA 1
ATOM 1382 C C . MET A 1 184 ? 5.536 10.263 9.931 1.00 82.88 184 MET A C 1
ATOM 1384 O O . MET A 1 184 ? 4.348 10.568 9.852 1.00 82.88 184 MET A O 1
ATOM 1388 N N . ILE A 1 185 ? 6.288 10.595 10.990 1.00 89.50 185 ILE A N 1
ATOM 1389 C CA . ILE A 1 185 ? 5.738 11.234 12.199 1.00 89.50 185 ILE A CA 1
ATOM 1390 C C . ILE A 1 185 ? 4.992 12.534 11.868 1.00 89.50 185 ILE A C 1
ATOM 1392 O O . ILE A 1 185 ? 3.822 12.627 12.235 1.00 89.50 185 ILE A O 1
ATOM 1396 N N . PRO A 1 186 ? 5.578 13.527 11.162 1.00 88.44 186 PRO A N 1
ATOM 1397 C CA . PRO A 1 186 ? 4.909 14.814 10.964 1.00 88.44 186 PRO A CA 1
ATOM 1398 C C . PRO A 1 186 ? 3.585 14.664 10.220 1.00 88.44 186 PRO A C 1
ATOM 1400 O O . PRO A 1 186 ? 2.575 15.252 10.601 1.00 88.44 186 PRO A O 1
ATOM 1403 N N . LEU A 1 187 ? 3.591 13.827 9.182 1.00 83.62 187 LEU A N 1
ATOM 1404 C CA . LEU A 1 187 ? 2.409 13.561 8.387 1.00 83.62 187 LEU A CA 1
ATOM 1405 C C . LEU A 1 187 ? 1.333 12.863 9.221 1.00 83.62 187 LEU A C 1
ATOM 1407 O O . LEU A 1 187 ? 0.196 13.316 9.224 1.00 83.62 187 LEU A O 1
ATOM 1411 N N . LEU A 1 188 ? 1.686 11.821 9.981 1.00 82.81 188 LEU A N 1
ATOM 1412 C CA . LEU A 1 188 ? 0.728 11.104 10.824 1.00 82.81 188 LEU A CA 1
ATOM 1413 C C . LEU A 1 188 ? 0.119 11.987 11.906 1.00 82.81 188 LEU A C 1
ATOM 1415 O O . LEU A 1 188 ? -1.086 11.909 12.120 1.00 82.81 188 LEU A O 1
ATOM 1419 N N . VAL A 1 189 ? 0.907 12.854 12.544 1.00 88.81 189 VAL A N 1
ATOM 1420 C CA . VAL A 1 189 ? 0.390 13.796 13.546 1.00 88.81 189 VAL A CA 1
ATOM 1421 C C . VAL A 1 189 ? -0.663 14.715 12.933 1.00 88.81 189 VAL A C 1
ATOM 1423 O O . VAL A 1 189 ? -1.769 14.801 13.461 1.00 88.81 189 VAL A O 1
ATOM 1426 N N . ILE A 1 190 ? -0.343 15.372 11.810 1.00 87.06 190 ILE A N 1
ATOM 1427 C CA . ILE A 1 190 ? -1.267 16.288 11.115 1.00 87.06 190 ILE A CA 1
ATOM 1428 C C . ILE A 1 190 ? -2.538 15.547 10.719 1.00 87.06 190 ILE A C 1
ATOM 1430 O O . ILE A 1 190 ? -3.655 16.023 10.903 1.00 87.06 190 ILE A O 1
ATOM 1434 N N . THR A 1 191 ? -2.357 14.356 10.184 1.00 82.06 191 THR A N 1
ATOM 1435 C CA . THR A 1 191 ? -3.425 13.555 9.641 1.00 82.06 191 THR A CA 1
ATOM 1436 C C . THR A 1 191 ? -4.368 13.000 10.716 1.00 82.06 191 THR A C 1
ATOM 1438 O O . THR A 1 191 ? -5.585 13.111 10.571 1.00 82.06 191 THR A O 1
ATOM 1441 N N . ILE A 1 192 ? -3.842 12.433 11.807 1.00 83.50 192 ILE A N 1
ATOM 1442 C CA . ILE A 1 192 ? -4.647 11.953 12.944 1.00 83.50 192 ILE A CA 1
ATOM 1443 C C . ILE A 1 192 ? -5.355 13.138 13.610 1.00 83.50 192 ILE A C 1
ATOM 1445 O O . ILE A 1 192 ? -6.517 13.022 14.004 1.00 83.50 192 ILE A O 1
ATOM 1449 N N . PHE A 1 193 ? -4.703 14.302 13.658 1.00 87.81 193 PHE A N 1
ATOM 1450 C CA . PHE A 1 193 ? -5.316 15.528 14.149 1.00 87.81 193 PHE A CA 1
ATOM 1451 C C . PHE A 1 193 ? -6.511 15.955 13.290 1.00 87.81 193 PHE A C 1
ATOM 1453 O O . PHE A 1 193 ? -7.596 16.175 13.829 1.00 87.81 193 PHE A O 1
ATOM 1460 N N . ILE A 1 194 ? -6.361 15.993 11.960 1.00 85.00 194 ILE A N 1
ATOM 1461 C CA . ILE A 1 194 ? -7.471 16.272 11.036 1.00 85.00 194 ILE A CA 1
ATOM 1462 C C . ILE A 1 194 ? -8.606 15.264 11.245 1.00 85.00 194 ILE A C 1
ATOM 1464 O O . ILE A 1 194 ? -9.761 15.666 11.358 1.00 85.00 194 ILE A O 1
ATOM 1468 N N . MET A 1 195 ? -8.296 13.970 11.359 1.00 81.88 195 MET A N 1
ATOM 1469 C CA . MET A 1 195 ? -9.302 12.934 11.612 1.00 81.88 195 MET A CA 1
ATOM 1470 C C . MET A 1 195 ? -10.036 13.145 12.943 1.00 81.88 195 MET A C 1
ATOM 1472 O O . MET A 1 195 ? -11.255 12.985 13.000 1.00 81.88 195 MET A O 1
ATOM 1476 N N . SER A 1 196 ? -9.324 13.561 13.991 1.00 84.50 196 SER A N 1
ATOM 1477 C CA . SER A 1 196 ? -9.906 13.885 15.300 1.00 84.50 196 SER A CA 1
ATOM 1478 C C . SER A 1 196 ? -10.852 15.084 15.209 1.00 84.50 196 SER A C 1
ATOM 1480 O O . SER A 1 196 ? -11.965 15.037 15.724 1.00 84.50 196 SER A O 1
ATOM 1482 N N . VAL A 1 197 ? -10.473 16.124 14.462 1.00 87.44 197 VAL A N 1
ATOM 1483 C CA . VAL A 1 197 ? -11.343 17.282 14.196 1.00 87.44 197 VAL A CA 1
ATOM 1484 C C . VAL A 1 197 ? -12.587 16.881 13.393 1.00 87.44 197 VAL A C 1
ATOM 1486 O O . VAL A 1 197 ? -13.691 17.311 13.718 1.00 87.44 197 VAL A O 1
ATOM 1489 N N . LEU A 1 198 ? -12.449 16.029 12.371 1.00 84.88 198 LEU A N 1
ATOM 1490 C CA . LEU A 1 198 ? -13.591 15.517 11.601 1.00 84.88 198 LEU A CA 1
ATOM 1491 C C . LEU A 1 198 ? -14.542 14.673 12.460 1.00 84.88 198 LEU A C 1
ATOM 1493 O O . LEU A 1 198 ? -15.758 14.698 12.240 1.00 84.88 198 LEU A O 1
ATOM 1497 N N . LYS A 1 199 ? -14.001 13.940 13.441 1.00 83.56 199 LYS A N 1
ATOM 1498 C CA . LYS A 1 199 ? -14.781 13.197 14.434 1.00 83.56 199 LYS A CA 1
ATOM 1499 C C . LYS A 1 199 ? -15.565 14.151 15.336 1.00 83.56 199 LYS A C 1
ATOM 1501 O O . LYS A 1 199 ? -16.772 13.974 15.474 1.00 83.56 199 LYS A O 1
ATOM 1506 N N . ASP A 1 200 ? -14.918 15.193 15.858 1.00 86.44 200 ASP A N 1
ATOM 1507 C CA . ASP A 1 200 ? -15.558 16.220 16.693 1.00 86.44 200 ASP A CA 1
ATOM 1508 C C . ASP A 1 200 ? -16.661 16.994 15.950 1.00 86.44 200 ASP A C 1
ATOM 1510 O O . ASP A 1 200 ? -17.653 17.401 16.552 1.00 86.44 200 ASP A O 1
ATOM 1514 N N . LEU A 1 201 ? -16.502 17.193 14.637 1.00 88.00 201 LEU A N 1
ATOM 1515 C CA . LEU A 1 201 ? -17.500 17.822 13.761 1.00 88.00 201 LEU A CA 1
ATOM 1516 C C . LEU A 1 201 ? -18.661 16.886 13.377 1.00 88.00 201 LEU A C 1
ATOM 1518 O O . LEU A 1 201 ? -19.545 17.291 12.625 1.00 88.00 201 LEU A O 1
ATOM 1522 N N . ASN A 1 202 ? -18.658 15.632 13.843 1.00 86.75 202 ASN A N 1
ATOM 1523 C CA . ASN A 1 202 ? -19.626 14.590 13.489 1.00 86.75 202 ASN A CA 1
ATOM 1524 C C . ASN A 1 202 ? -19.720 14.282 11.974 1.00 86.75 202 ASN A C 1
ATOM 1526 O O . ASN A 1 202 ? -20.689 13.680 11.499 1.00 86.75 202 ASN A O 1
ATOM 1530 N N . VAL A 1 203 ? -18.686 14.648 11.205 1.00 86.50 203 VAL A N 1
ATOM 1531 C CA . VAL A 1 203 ? -18.587 14.336 9.768 1.00 86.50 203 VAL A CA 1
ATOM 1532 C C . VAL A 1 203 ? -18.491 12.828 9.580 1.00 86.50 203 VAL A C 1
ATOM 1534 O O . VAL A 1 203 ? -19.176 12.262 8.733 1.00 86.50 203 VAL A O 1
ATOM 1537 N N . ILE A 1 204 ? -17.684 12.173 10.419 1.00 82.88 204 ILE A N 1
ATOM 1538 C CA . ILE A 1 204 ? -17.501 10.721 10.381 1.00 82.88 204 ILE A CA 1
ATOM 1539 C C . ILE A 1 204 ? -18.826 10.016 10.672 1.00 82.88 204 ILE A C 1
ATOM 1541 O O . ILE A 1 204 ? -19.205 9.142 9.908 1.00 82.88 204 ILE A O 1
ATOM 1545 N N . GLY A 1 205 ? -19.566 10.431 11.706 1.00 84.44 205 GLY A N 1
ATOM 1546 C CA . GLY A 1 205 ? -20.867 9.838 12.035 1.00 84.44 205 GLY A CA 1
ATOM 1547 C C . GLY A 1 205 ? -21.880 9.964 10.894 1.00 84.44 205 GLY A C 1
ATOM 1548 O O . GLY A 1 205 ? -22.560 8.996 10.560 1.00 84.44 205 GLY A O 1
ATOM 1549 N N . THR A 1 206 ? -21.923 11.126 10.239 1.00 87.06 206 THR A N 1
ATOM 1550 C CA . THR A 1 206 ? -22.797 11.352 9.077 1.00 87.06 206 THR A CA 1
ATOM 1551 C C . THR A 1 206 ? -22.403 10.463 7.896 1.00 87.06 206 THR A C 1
ATOM 1553 O O . THR A 1 206 ? -23.256 9.836 7.271 1.00 87.06 206 THR A O 1
ATOM 1556 N N . LEU A 1 207 ? -21.103 10.371 7.604 1.00 85.56 207 LEU A N 1
ATOM 1557 C CA . LEU A 1 207 ? -20.597 9.544 6.513 1.00 85.56 207 LEU A CA 1
ATOM 1558 C C . LEU A 1 207 ? -20.796 8.047 6.795 1.00 85.56 207 LEU A C 1
ATOM 1560 O O . LEU A 1 207 ? -21.119 7.299 5.875 1.00 85.56 207 LEU A O 1
ATOM 1564 N N . THR A 1 208 ? -20.691 7.625 8.058 1.00 85.12 208 THR A N 1
ATOM 1565 C CA . THR A 1 208 ? -21.031 6.267 8.493 1.00 85.12 208 THR A CA 1
ATOM 1566 C C . THR A 1 208 ? -22.482 5.939 8.181 1.00 85.12 208 THR A C 1
ATOM 1568 O O . THR A 1 208 ? -22.708 4.943 7.511 1.00 85.12 208 THR A O 1
ATOM 1571 N N . GLN A 1 209 ? -23.451 6.786 8.543 1.00 87.06 209 GLN A N 1
ATOM 1572 C CA . GLN A 1 209 ? -24.872 6.531 8.244 1.00 87.06 209 GLN A CA 1
ATOM 1573 C C . GLN A 1 209 ? -25.152 6.374 6.740 1.00 87.06 209 GLN A C 1
ATOM 1575 O O . GLN A 1 209 ? -26.011 5.593 6.339 1.00 87.06 209 GLN A O 1
ATOM 1580 N N . TRP A 1 210 ? -24.424 7.111 5.896 1.00 87.94 210 TRP A N 1
ATOM 1581 C CA . TRP A 1 210 ? -24.581 7.048 4.441 1.00 87.94 210 TRP A CA 1
ATOM 1582 C C . TRP A 1 210 ? -23.912 5.818 3.817 1.00 87.94 210 TRP A C 1
ATOM 1584 O O . TRP A 1 210 ? -24.427 5.269 2.844 1.00 87.94 210 TRP A O 1
ATOM 1594 N N . LEU A 1 211 ? -22.763 5.391 4.349 1.00 87.50 211 LEU A N 1
ATOM 1595 C CA . LEU A 1 211 ? -21.990 4.261 3.823 1.00 87.50 211 LEU A CA 1
ATOM 1596 C C . LEU A 1 211 ? -22.375 2.915 4.444 1.00 87.50 211 LEU A C 1
ATOM 1598 O O . LEU A 1 211 ? -22.144 1.880 3.824 1.00 87.50 211 LEU A O 1
ATOM 1602 N N . GLU A 1 212 ? -23.000 2.911 5.619 1.00 86.19 212 GLU A N 1
ATOM 1603 C CA . GLU A 1 212 ? -23.479 1.715 6.312 1.00 86.19 212 GLU A CA 1
ATOM 1604 C C . GLU A 1 212 ? -24.302 0.763 5.428 1.00 86.19 212 GLU A C 1
ATOM 1606 O O . GLU A 1 212 ? -23.967 -0.420 5.421 1.00 86.19 212 GLU A O 1
ATOM 1611 N N . PRO A 1 213 ? -25.287 1.196 4.608 1.00 88.38 213 PRO A N 1
ATOM 1612 C CA . PRO A 1 213 ? -26.007 0.266 3.735 1.00 88.38 213 PRO A CA 1
ATOM 1613 C C . PRO A 1 213 ? -25.092 -0.415 2.711 1.00 88.38 213 PRO A C 1
ATOM 1615 O O . PRO A 1 213 ? -25.265 -1.595 2.417 1.00 88.38 213 PRO A O 1
ATOM 1618 N N . VAL A 1 214 ? -24.087 0.294 2.189 1.00 88.19 214 VAL A N 1
ATOM 1619 C CA . VAL A 1 214 ? -23.116 -0.283 1.247 1.00 88.19 214 VAL A CA 1
ATOM 1620 C C . VAL A 1 214 ? -22.228 -1.302 1.959 1.00 88.19 214 VAL A C 1
ATOM 1622 O O . VAL A 1 214 ? -21.957 -2.364 1.414 1.00 88.19 214 VAL A O 1
ATOM 1625 N N . PHE A 1 215 ? -21.804 -1.012 3.188 1.00 88.31 215 PHE A N 1
ATOM 1626 C CA . PHE A 1 215 ? -20.936 -1.894 3.969 1.00 88.31 215 PHE A CA 1
ATOM 1627 C C . PHE A 1 215 ? -21.688 -3.129 4.475 1.00 88.31 215 PHE A C 1
ATOM 1629 O O . PHE A 1 215 ? -21.146 -4.232 4.431 1.00 88.31 215 PHE A O 1
ATOM 1636 N N . ALA A 1 216 ? -22.962 -2.974 4.837 1.00 88.12 216 ALA A N 1
ATOM 1637 C CA . ALA A 1 216 ? -23.841 -4.077 5.198 1.00 88.12 216 ALA A CA 1
ATOM 1638 C C . ALA A 1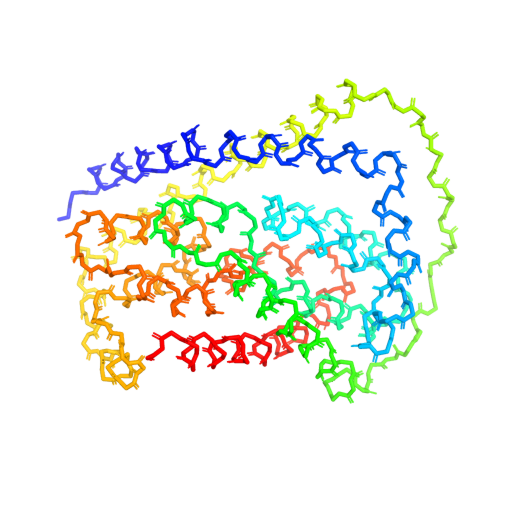 216 ? -24.023 -5.067 4.035 1.00 88.12 216 ALA A C 1
ATOM 1640 O O . ALA A 1 216 ? -23.996 -6.276 4.259 1.00 88.12 216 ALA A O 1
ATOM 1641 N N . LEU A 1 217 ? -24.121 -4.581 2.786 1.00 87.31 217 LEU A N 1
ATOM 1642 C CA . LEU A 1 217 ? -24.139 -5.445 1.593 1.00 87.31 217 LEU A CA 1
ATOM 1643 C C . LEU A 1 217 ? -22.842 -6.253 1.422 1.00 87.31 217 LEU A C 1
ATOM 1645 O O . LEU A 1 217 ? -22.874 -7.339 0.851 1.00 87.31 217 LEU A O 1
ATOM 1649 N N . LEU A 1 218 ? -21.717 -5.740 1.926 1.00 85.94 218 LEU A N 1
ATOM 1650 C CA . LEU A 1 218 ? -20.413 -6.412 1.914 1.00 85.94 218 LEU A CA 1
ATOM 1651 C C . LEU A 1 218 ? -20.178 -7.269 3.171 1.00 85.94 218 LEU A C 1
ATOM 1653 O O . LEU A 1 218 ? -19.092 -7.817 3.339 1.00 85.94 218 LEU A O 1
ATOM 1657 N N . GLY A 1 219 ? -21.172 -7.381 4.062 1.00 86.62 219 GLY A N 1
ATOM 1658 C CA . GLY A 1 219 ? -21.063 -8.129 5.315 1.00 86.62 219 GLY A CA 1
ATOM 1659 C C . GLY A 1 219 ? -20.143 -7.487 6.359 1.00 86.62 219 GLY A C 1
ATOM 1660 O O . GLY A 1 219 ? -19.665 -8.202 7.240 1.00 86.62 219 GLY A O 1
ATOM 1661 N N . LEU A 1 220 ? -19.893 -6.174 6.251 1.00 91.50 220 LEU A N 1
ATOM 1662 C CA . LEU A 1 220 ? -19.050 -5.393 7.157 1.00 91.50 220 LEU A CA 1
ATOM 1663 C C . LEU A 1 220 ? -19.891 -4.566 8.147 1.00 91.50 220 LEU A C 1
ATOM 1665 O O . LEU A 1 220 ? -20.898 -3.973 7.747 1.00 91.50 220 LEU A O 1
ATOM 1669 N N . PRO A 1 221 ? -19.466 -4.451 9.419 1.00 91.62 221 PRO A N 1
ATOM 1670 C CA . PRO A 1 221 ? -20.126 -3.589 10.396 1.00 91.62 221 PRO A CA 1
ATOM 1671 C C . PRO A 1 221 ? -19.873 -2.101 10.103 1.00 91.62 221 PRO A C 1
ATOM 1673 O O . PRO A 1 221 ? -18.842 -1.731 9.538 1.00 91.62 221 PRO A O 1
ATOM 1676 N N . GLY A 1 222 ? -20.761 -1.216 10.575 1.00 87.19 222 GLY A N 1
ATOM 1677 C CA . GLY A 1 222 ? -20.609 0.240 10.421 1.00 87.19 222 GLY A CA 1
ATOM 1678 C C . GLY A 1 222 ? -19.298 0.801 10.997 1.00 87.19 222 GLY A C 1
ATOM 1679 O O . GLY A 1 222 ? -18.788 1.815 10.517 1.00 87.19 222 GLY A O 1
ATOM 1680 N N . ALA A 1 223 ? -18.686 0.103 11.963 1.00 89.44 223 ALA A N 1
ATOM 1681 C CA . ALA A 1 223 ? -17.368 0.438 12.505 1.00 89.44 223 ALA A CA 1
ATOM 1682 C C . ALA A 1 223 ? -16.270 0.496 11.424 1.00 89.44 223 ALA A C 1
ATOM 1684 O O . ALA A 1 223 ? -15.390 1.354 11.508 1.00 89.44 223 ALA A O 1
ATOM 1685 N N . ALA A 1 224 ? -16.372 -0.323 10.368 1.00 91.69 224 ALA A N 1
ATOM 1686 C CA . ALA A 1 224 ? -15.394 -0.409 9.281 1.00 91.69 224 ALA A CA 1
ATOM 1687 C C . ALA A 1 224 ? -15.301 0.865 8.420 1.00 91.69 224 ALA A C 1
ATOM 1689 O O . ALA A 1 224 ? -14.310 1.068 7.713 1.00 91.69 224 ALA A O 1
ATOM 1690 N N . VAL A 1 225 ? -16.299 1.752 8.490 1.00 89.88 225 VAL A N 1
ATOM 1691 C CA . VAL A 1 225 ? -16.311 3.006 7.725 1.00 89.88 225 VAL A CA 1
ATOM 1692 C C . VAL A 1 225 ? -15.166 3.928 8.153 1.00 89.88 225 VAL A C 1
ATOM 1694 O O . VAL A 1 225 ? -14.480 4.497 7.301 1.00 89.88 225 VAL A O 1
ATOM 1697 N N . LEU A 1 226 ? -14.904 4.039 9.460 1.00 88.75 226 LEU A N 1
ATOM 1698 C CA . LEU A 1 226 ? -13.861 4.922 9.989 1.00 88.75 226 LEU A CA 1
ATOM 1699 C C . LEU A 1 226 ? -12.455 4.545 9.468 1.00 88.75 226 LEU A C 1
ATOM 1701 O O . LEU A 1 226 ? -11.780 5.433 8.937 1.00 88.75 226 LEU A O 1
ATOM 1705 N N . PRO A 1 227 ? -11.997 3.280 9.537 1.00 91.44 227 PRO A N 1
ATOM 1706 C CA . PRO A 1 227 ? -10.734 2.875 8.932 1.00 91.44 227 PRO A CA 1
ATOM 1707 C C . PRO A 1 227 ? -10.657 3.145 7.433 1.00 91.44 227 PRO A C 1
ATOM 1709 O O . PRO A 1 227 ? -9.634 3.637 6.967 1.00 91.44 227 PRO A O 1
ATOM 1712 N N . ILE A 1 228 ? -11.721 2.879 6.669 1.00 92.56 228 ILE A N 1
ATOM 1713 C CA . ILE A 1 228 ? -11.725 3.111 5.217 1.00 92.56 228 ILE A CA 1
ATOM 1714 C C . ILE A 1 228 ? -11.571 4.601 4.892 1.00 92.56 228 ILE A C 1
ATOM 1716 O O . ILE A 1 228 ? -10.746 4.969 4.055 1.00 92.56 228 ILE A O 1
ATOM 1720 N N . ILE A 1 229 ? -12.302 5.479 5.582 1.00 89.25 229 ILE A N 1
ATOM 1721 C CA . ILE A 1 229 ? -12.137 6.932 5.423 1.00 89.25 229 ILE A CA 1
ATOM 1722 C C . ILE A 1 229 ? -10.709 7.336 5.791 1.00 89.25 229 ILE A C 1
ATOM 1724 O O . ILE A 1 229 ? -10.045 8.050 5.036 1.00 89.25 229 ILE A O 1
ATOM 1728 N N . THR A 1 230 ? -10.217 6.829 6.924 1.00 88.69 230 THR A N 1
ATOM 1729 C CA . THR A 1 230 ? -8.844 7.073 7.376 1.00 88.69 230 THR A CA 1
ATOM 1730 C C . THR A 1 230 ? -7.846 6.613 6.315 1.00 88.69 230 THR A C 1
ATOM 1732 O O . THR A 1 230 ? -6.893 7.316 6.009 1.00 88.69 230 THR A O 1
ATOM 1735 N N . LYS A 1 231 ? -8.066 5.484 5.646 1.00 92.69 231 LYS A N 1
ATOM 1736 C CA . LYS A 1 231 ? -7.160 5.033 4.593 1.00 92.69 231 LYS A CA 1
ATOM 1737 C C . LYS A 1 231 ? -7.019 6.066 3.488 1.00 92.69 231 LYS A C 1
ATOM 1739 O O . LYS A 1 231 ? -5.898 6.408 3.128 1.00 92.69 231 LYS A O 1
ATOM 1744 N N . TYR A 1 232 ? -8.126 6.556 2.946 1.00 91.00 232 TYR A N 1
ATOM 1745 C CA . TYR A 1 232 ? -8.081 7.398 1.752 1.00 91.00 232 TYR A CA 1
ATOM 1746 C C . TYR A 1 232 ? -7.755 8.867 2.041 1.00 91.00 232 TYR A C 1
ATOM 1748 O O . TYR A 1 232 ? -7.140 9.518 1.197 1.00 91.00 232 TYR A O 1
ATOM 1756 N N . VAL A 1 233 ? -8.100 9.371 3.229 1.00 85.88 233 VAL A N 1
ATOM 1757 C CA . VAL A 1 233 ? -7.787 10.747 3.661 1.00 85.88 233 VAL A CA 1
ATOM 1758 C C . VAL A 1 233 ? -6.406 10.825 4.302 1.00 85.88 233 VAL A C 1
ATOM 1760 O O . VAL A 1 233 ? -5.627 11.738 4.037 1.00 85.88 233 VAL A O 1
ATOM 1763 N N . ALA A 1 234 ? -6.123 9.855 5.162 1.00 82.06 234 ALA A N 1
ATOM 1764 C CA . ALA A 1 234 ? -5.052 9.889 6.136 1.00 82.06 234 ALA A CA 1
ATOM 1765 C C . ALA A 1 234 ? -3.882 8.934 5.801 1.00 82.06 234 ALA A C 1
ATOM 1767 O O . ALA A 1 234 ? -2.761 9.082 6.292 1.00 82.06 234 ALA A O 1
ATOM 1768 N N . GLY A 1 235 ? -4.101 8.000 4.886 1.00 88.50 235 GLY A N 1
ATOM 1769 C CA . GLY A 1 235 ? -3.075 7.109 4.371 1.00 88.50 235 GLY A CA 1
ATOM 1770 C C . GLY A 1 235 ? -2.961 5.786 5.123 1.00 88.50 235 GLY A C 1
ATOM 1771 O O . GLY A 1 235 ? -3.535 5.588 6.195 1.00 88.50 235 GLY A O 1
ATOM 1772 N N . GLY A 1 236 ? -2.206 4.856 4.533 1.00 89.38 236 GLY A N 1
ATOM 1773 C CA . GLY A 1 236 ? -2.091 3.469 5.008 1.00 89.38 236 GLY A CA 1
ATOM 1774 C C . GLY A 1 236 ? -1.669 3.314 6.474 1.00 89.38 236 GLY A C 1
ATOM 1775 O O . GLY A 1 236 ? -2.248 2.509 7.198 1.00 89.38 236 GLY A O 1
ATOM 1776 N N . THR A 1 237 ? -0.707 4.104 6.951 1.00 85.62 237 THR A N 1
ATOM 1777 C CA . THR A 1 237 ? -0.202 3.965 8.328 1.00 85.62 237 THR A CA 1
ATOM 1778 C C . THR A 1 237 ? -1.203 4.463 9.377 1.00 85.62 237 THR A C 1
ATOM 1780 O O . THR A 1 237 ? -1.342 3.845 10.429 1.00 85.62 237 THR A O 1
ATOM 1783 N N . ALA A 1 238 ? -1.943 5.540 9.092 1.00 86.00 238 ALA A N 1
ATOM 1784 C CA . ALA A 1 238 ? -3.015 6.003 9.974 1.00 86.00 238 ALA A CA 1
ATOM 1785 C C . ALA A 1 238 ? -4.183 5.005 9.989 1.00 86.00 238 ALA A C 1
ATOM 1787 O O . ALA A 1 238 ? -4.701 4.675 11.054 1.00 86.00 238 ALA A O 1
ATOM 1788 N N . TYR A 1 239 ? -4.543 4.476 8.814 1.00 91.94 239 TYR A N 1
ATOM 1789 C CA . TYR A 1 239 ? -5.527 3.401 8.671 1.00 91.94 239 TYR A CA 1
ATOM 1790 C C . TYR A 1 239 ? -5.196 2.200 9.554 1.00 91.94 239 TYR A C 1
ATOM 1792 O O . TYR A 1 239 ? -6.057 1.739 10.294 1.00 91.94 239 TYR A O 1
ATOM 1800 N N . MET A 1 240 ? -3.950 1.730 9.519 1.00 91.12 240 MET A N 1
ATOM 1801 C CA . MET A 1 240 ? -3.505 0.615 10.348 1.00 91.12 240 MET A CA 1
ATOM 1802 C C . MET A 1 240 ? -3.695 0.904 11.842 1.00 91.12 240 MET A C 1
ATOM 1804 O O . MET A 1 240 ? -4.208 0.049 12.556 1.00 91.12 240 MET A O 1
ATOM 1808 N N . GLY A 1 241 ? -3.316 2.096 12.316 1.00 85.50 241 GLY A N 1
ATOM 1809 C CA . GLY A 1 241 ? -3.494 2.460 13.723 1.00 85.50 241 GLY A CA 1
ATOM 1810 C C . GLY A 1 241 ? -4.960 2.443 14.156 1.00 85.50 241 GLY A C 1
ATOM 1811 O O . GLY A 1 241 ? -5.290 1.881 15.193 1.00 85.50 241 GLY A O 1
ATOM 1812 N N . VAL A 1 242 ? -5.847 2.986 13.318 1.00 88.31 242 VAL A N 1
ATOM 1813 C CA . VAL A 1 242 ? -7.299 2.971 13.558 1.00 88.31 242 VAL A CA 1
ATOM 1814 C C . VAL A 1 242 ? -7.875 1.552 13.492 1.00 88.31 242 VAL A C 1
ATOM 1816 O O . VAL A 1 242 ? -8.748 1.218 14.285 1.00 88.31 242 VAL A O 1
ATOM 1819 N N . MET A 1 243 ? -7.393 0.704 12.578 1.00 93.00 243 MET A N 1
ATOM 1820 C CA . MET A 1 243 ? -7.806 -0.702 12.506 1.00 93.00 243 MET A CA 1
ATOM 1821 C C . MET A 1 243 ? -7.447 -1.463 13.777 1.00 93.00 243 MET A C 1
ATOM 1823 O O . MET A 1 243 ? -8.296 -2.163 14.318 1.00 93.00 243 MET A O 1
ATOM 1827 N N . ILE A 1 244 ? -6.204 -1.322 14.245 1.00 90.06 244 ILE A N 1
ATOM 1828 C CA . ILE A 1 244 ? -5.728 -1.972 15.469 1.00 90.06 244 ILE A CA 1
ATOM 1829 C C . ILE A 1 244 ? -6.584 -1.536 16.661 1.00 90.06 244 ILE A C 1
ATOM 1831 O O . ILE A 1 244 ? -7.123 -2.390 17.358 1.00 90.06 244 ILE A O 1
ATOM 1835 N N . ASP A 1 245 ? -6.796 -0.228 16.823 1.00 86.88 245 ASP A N 1
ATOM 1836 C CA . ASP A 1 245 ? -7.625 0.331 17.896 1.00 86.88 245 ASP A CA 1
ATOM 1837 C C . ASP A 1 245 ? -9.059 -0.233 17.876 1.00 86.88 245 ASP A C 1
ATOM 1839 O O . ASP A 1 245 ? -9.587 -0.659 18.902 1.00 86.88 245 ASP A O 1
ATOM 1843 N N . GLN A 1 246 ? -9.685 -0.330 16.698 1.00 92.12 246 GLN A N 1
ATOM 1844 C CA . GLN A 1 246 ? -11.033 -0.892 16.576 1.00 92.12 246 GLN A CA 1
ATOM 1845 C C . GLN A 1 246 ? -11.111 -2.396 16.858 1.00 92.12 246 GLN A C 1
ATOM 1847 O O . GLN A 1 246 ? -12.134 -2.864 17.361 1.00 92.12 246 GLN A O 1
ATOM 1852 N N . ILE A 1 247 ? -10.064 -3.158 16.540 1.00 94.56 247 ILE A N 1
ATOM 1853 C CA . ILE A 1 247 ? -10.004 -4.590 16.855 1.00 94.56 247 ILE A CA 1
ATOM 1854 C C . ILE A 1 247 ? -9.807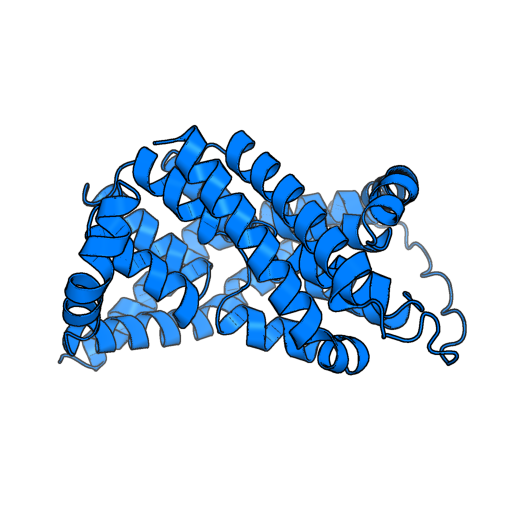 -4.791 18.358 1.00 94.56 247 ILE A C 1
ATOM 1856 O O . ILE A 1 247 ? -10.501 -5.607 18.962 1.00 94.56 247 ILE A O 1
ATOM 1860 N N . GLU A 1 248 ? -8.913 -4.022 18.983 1.00 89.81 248 GLU A N 1
ATOM 1861 C CA . GLU A 1 248 ? -8.664 -4.081 20.430 1.00 89.81 248 GLU A CA 1
ATOM 1862 C C . GLU A 1 248 ? -9.900 -3.683 21.246 1.00 89.81 248 GLU A C 1
ATOM 1864 O O . GLU A 1 248 ? -10.178 -4.277 22.287 1.00 89.81 248 GLU A O 1
ATOM 1869 N N . GLN A 1 249 ? -10.696 -2.738 20.740 1.00 91.88 249 GLN A N 1
ATOM 1870 C CA . GLN A 1 249 ? -11.988 -2.361 21.321 1.00 91.88 249 GLN A CA 1
ATOM 1871 C C . GLN A 1 249 ? -13.112 -3.378 21.043 1.00 91.88 249 GLN A C 1
ATOM 1873 O O . GLN A 1 249 ? -14.233 -3.193 21.515 1.00 91.88 249 GLN A O 1
ATOM 1878 N N . GLY A 1 250 ? -12.851 -4.437 20.268 1.00 93.06 250 GLY A N 1
ATOM 1879 C CA . GLY A 1 250 ? -13.844 -5.445 19.887 1.00 93.06 250 GLY A CA 1
ATOM 1880 C C . GLY A 1 250 ? -14.902 -4.951 18.893 1.00 93.06 250 GLY A C 1
ATOM 1881 O O . GLY A 1 250 ? -15.909 -5.627 18.691 1.00 93.06 250 GLY A O 1
ATOM 1882 N N . ALA A 1 251 ? -14.698 -3.782 18.276 1.00 93.62 251 ALA A N 1
ATOM 1883 C CA . ALA A 1 251 ? -15.608 -3.206 17.286 1.00 93.62 251 ALA A CA 1
ATOM 1884 C C . ALA A 1 251 ? -15.460 -3.852 15.898 1.00 93.62 251 ALA A C 1
ATOM 1886 O O . ALA A 1 251 ? -16.412 -3.848 15.117 1.00 93.62 251 ALA A O 1
ATOM 1887 N N . LEU A 1 252 ? -14.278 -4.400 15.596 1.00 95.88 252 LEU A N 1
ATOM 1888 C CA . LEU A 1 252 ? -13.996 -5.178 14.391 1.00 95.88 252 LEU A CA 1
ATOM 1889 C C . LEU A 1 252 ? -13.416 -6.545 14.744 1.00 95.88 252 LEU A C 1
ATOM 1891 O O . LEU A 1 252 ? -12.616 -6.683 15.668 1.00 95.88 252 LEU A O 1
ATOM 1895 N N . SER A 1 253 ? -13.785 -7.556 13.962 1.00 95.69 253 SER A N 1
ATOM 1896 C CA . SER A 1 253 ? -13.221 -8.900 14.064 1.00 95.69 253 SER A CA 1
ATOM 1897 C C . SER A 1 253 ? -12.025 -9.101 13.124 1.00 95.69 253 SER A C 1
ATOM 1899 O O . SER A 1 253 ? -11.817 -8.349 12.169 1.00 95.69 253 SER A O 1
ATOM 1901 N N . ALA A 1 254 ? -11.268 -10.185 13.331 1.00 94.75 254 ALA A N 1
ATOM 1902 C CA . ALA A 1 254 ? -10.224 -10.612 12.394 1.00 94.75 254 ALA A CA 1
ATOM 1903 C C . ALA A 1 254 ? -10.783 -10.925 10.988 1.00 94.75 254 ALA A C 1
ATOM 1905 O O . ALA A 1 254 ? -10.088 -10.741 9.988 1.00 94.75 254 ALA A O 1
ATOM 1906 N N . ARG A 1 255 ? -12.048 -11.358 10.882 1.00 95.00 255 ARG A N 1
ATOM 1907 C CA . ARG A 1 255 ? -12.729 -11.534 9.589 1.00 95.00 255 ARG A CA 1
ATOM 1908 C C . ARG A 1 255 ? -12.897 -10.192 8.881 1.00 95.00 255 ARG A C 1
ATOM 1910 O O . ARG A 1 255 ? -12.506 -10.067 7.724 1.00 95.00 255 ARG A O 1
ATOM 1917 N N . ASP A 1 256 ? -13.425 -9.192 9.586 1.00 95.88 256 ASP A N 1
ATOM 1918 C CA . ASP A 1 256 ? -13.650 -7.856 9.019 1.00 95.88 256 ASP A CA 1
ATOM 1919 C C . ASP A 1 256 ? -12.327 -7.230 8.573 1.00 95.88 256 ASP A C 1
ATOM 1921 O O . ASP A 1 256 ? -12.235 -6.683 7.476 1.00 95.88 256 ASP A O 1
ATOM 1925 N N . LEU A 1 257 ? -11.275 -7.395 9.382 1.00 96.44 257 LEU A N 1
ATOM 1926 C CA . LEU A 1 257 ? -9.912 -7.009 9.031 1.00 96.44 257 LEU A CA 1
ATOM 1927 C C . LEU A 1 257 ? -9.484 -7.609 7.688 1.00 96.44 257 LEU A C 1
ATOM 1929 O O . LEU A 1 257 ? -9.045 -6.858 6.820 1.00 96.44 257 LEU A O 1
ATOM 1933 N N . ASN A 1 258 ? -9.640 -8.923 7.498 1.00 96.50 258 ASN A N 1
ATOM 1934 C CA . ASN A 1 258 ? -9.257 -9.593 6.254 1.00 96.50 258 ASN A CA 1
ATOM 1935 C C . ASN A 1 258 ? -10.041 -9.075 5.039 1.00 96.50 258 ASN A C 1
ATOM 1937 O O . ASN A 1 258 ? -9.447 -8.806 4.000 1.00 96.50 258 ASN 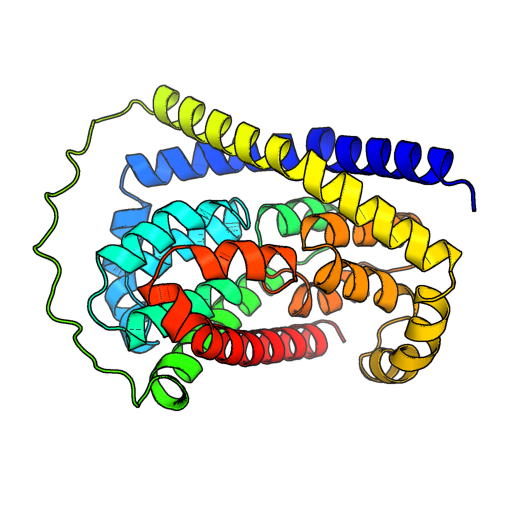A O 1
ATOM 1941 N N . ILE A 1 259 ? -11.341 -8.814 5.174 1.00 95.62 259 ILE A N 1
ATOM 1942 C CA . ILE A 1 259 ? -12.131 -8.210 4.091 1.00 95.62 259 ILE A CA 1
ATOM 1943 C C . ILE A 1 259 ? -11.611 -6.798 3.757 1.00 95.62 259 ILE A C 1
ATOM 1945 O O . ILE A 1 259 ? -11.375 -6.463 2.591 1.00 95.62 259 ILE A O 1
ATOM 1949 N N . ILE A 1 260 ? -11.381 -5.968 4.779 1.00 95.88 260 ILE A N 1
ATOM 1950 C CA . ILE A 1 260 ? -10.980 -4.562 4.630 1.00 95.88 260 ILE A CA 1
ATOM 1951 C C . ILE A 1 260 ? -9.584 -4.438 4.004 1.00 95.88 260 ILE A C 1
ATOM 1953 O O . ILE A 1 260 ? -9.389 -3.604 3.113 1.00 95.88 260 ILE A O 1
ATOM 1957 N N . VAL A 1 261 ? -8.603 -5.258 4.410 1.00 95.69 261 VAL A N 1
ATOM 1958 C CA . VAL A 1 261 ? -7.226 -5.169 3.876 1.00 95.69 261 VAL A CA 1
ATOM 1959 C C . VAL A 1 261 ? -7.151 -5.463 2.379 1.00 95.69 261 VAL A C 1
ATOM 1961 O O . VAL A 1 261 ? -6.239 -4.965 1.708 1.00 95.69 261 VAL A O 1
ATOM 1964 N N . GLY A 1 262 ? -8.112 -6.211 1.830 1.00 93.62 262 GLY A N 1
ATOM 1965 C CA . GLY A 1 262 ? -8.230 -6.441 0.393 1.00 93.62 262 GLY A CA 1
ATOM 1966 C C . GLY A 1 262 ? -8.324 -5.150 -0.410 1.00 93.62 262 GLY A C 1
ATOM 1967 O O . GLY A 1 262 ? -7.646 -5.014 -1.432 1.00 93.62 262 GLY A O 1
ATOM 1968 N N . LEU A 1 263 ? -9.082 -4.182 0.106 1.00 93.75 263 LEU A N 1
ATOM 1969 C CA . LEU A 1 263 ? -9.253 -2.862 -0.492 1.00 93.75 263 LEU A CA 1
ATOM 1970 C C . LEU A 1 263 ? -8.279 -1.823 0.071 1.00 93.75 263 LEU A C 1
ATOM 1972 O O . LEU A 1 263 ? -7.830 -0.967 -0.679 1.00 93.75 263 LEU A O 1
ATOM 1976 N N . ALA A 1 264 ? -7.948 -1.869 1.362 1.00 94.62 264 ALA A N 1
ATOM 1977 C CA . ALA A 1 264 ? -7.353 -0.739 2.078 1.00 94.62 264 ALA A CA 1
ATOM 1978 C C . ALA A 1 264 ? -5.848 -0.855 2.364 1.00 94.62 264 ALA A C 1
ATOM 1980 O O . ALA A 1 264 ? -5.268 0.063 2.925 1.00 94.62 264 ALA A O 1
ATOM 1981 N N . SER A 1 265 ? -5.166 -1.931 1.976 1.00 94.62 265 SER A N 1
ATOM 1982 C CA . SER A 1 265 ? -3.738 -2.109 2.315 1.00 94.62 265 SER A CA 1
ATOM 1983 C C . SER A 1 265 ? -2.739 -1.571 1.272 1.00 94.62 265 SER A C 1
ATOM 1985 O O . SER A 1 265 ? -1.559 -1.904 1.321 1.00 94.62 265 SER A O 1
ATOM 1987 N N . ASN A 1 266 ? -3.189 -0.760 0.313 1.00 96.00 266 ASN A N 1
ATOM 1988 C CA . ASN A 1 266 ? -2.416 -0.304 -0.854 1.00 96.00 266 ASN A CA 1
ATOM 1989 C C . ASN A 1 266 ? -1.962 1.173 -0.745 1.00 96.00 266 ASN A C 1
ATOM 1991 O O . ASN A 1 266 ? -2.476 1.894 0.099 1.00 96.00 266 ASN A O 1
ATOM 1995 N N . PRO A 1 267 ? -1.052 1.690 -1.589 1.00 94.94 267 PRO A N 1
ATOM 1996 C CA . PRO A 1 267 ? -0.627 3.102 -1.574 1.00 94.94 267 PRO A CA 1
ATOM 1997 C C . PRO A 1 267 ? -1.558 4.113 -2.265 1.00 94.94 267 PRO A C 1
ATOM 1999 O O . PRO A 1 267 ? -1.226 5.293 -2.304 1.00 94.94 267 PRO A O 1
ATOM 2002 N N . VAL A 1 268 ? -2.695 3.712 -2.831 1.00 95.81 268 VAL A N 1
ATOM 2003 C CA . VAL A 1 268 ? -3.670 4.629 -3.446 1.00 95.81 268 VAL A CA 1
ATOM 2004 C C . VAL A 1 268 ? -4.496 5.313 -2.356 1.00 95.81 268 VAL A C 1
ATOM 2006 O O . VAL A 1 268 ? -5.632 4.957 -2.060 1.00 95.81 268 VAL A O 1
ATOM 2009 N N . ASP A 1 269 ? -3.881 6.293 -1.715 1.00 93.31 269 ASP A N 1
ATOM 2010 C CA . ASP A 1 269 ? -4.499 7.264 -0.816 1.00 93.31 269 ASP A CA 1
ATOM 2011 C C . ASP A 1 269 ? -3.992 8.670 -1.138 1.00 93.31 269 ASP A C 1
ATOM 2013 O O . ASP A 1 269 ? -3.126 8.836 -1.997 1.00 93.31 269 ASP A O 1
ATOM 2017 N N . LEU A 1 270 ? -4.536 9.692 -0.473 1.00 89.50 270 LEU A N 1
ATOM 2018 C CA . LEU A 1 270 ? -4.141 11.081 -0.704 1.00 89.50 270 LEU A CA 1
ATOM 2019 C C . LEU A 1 270 ? -2.619 11.288 -0.594 1.00 89.50 270 LEU A C 1
ATOM 2021 O O . LEU A 1 270 ? -2.020 11.964 -1.432 1.00 89.50 270 LEU A O 1
ATOM 2025 N N . VAL A 1 271 ? -1.992 10.667 0.408 1.00 86.00 271 VAL A N 1
ATOM 2026 C CA . VAL A 1 271 ? -0.552 10.768 0.675 1.00 86.00 271 VAL A CA 1
ATOM 2027 C C . VAL A 1 271 ? 0.251 10.081 -0.423 1.00 86.00 271 VAL A C 1
ATOM 2029 O O . VAL A 1 271 ? 1.167 10.670 -0.995 1.00 86.00 271 VAL A O 1
ATOM 2032 N N . GLY A 1 272 ? -0.084 8.834 -0.735 1.00 90.56 272 GLY A N 1
ATOM 2033 C CA . GLY A 1 272 ? 0.594 8.059 -1.756 1.00 90.56 272 GLY A CA 1
ATOM 2034 C C . GLY A 1 272 ? 0.437 8.709 -3.123 1.00 90.56 272 GLY A C 1
ATOM 2035 O O . GLY A 1 272 ? 1.431 8.901 -3.812 1.00 90.56 272 GLY A O 1
ATOM 2036 N N . ILE A 1 273 ? -0.759 9.162 -3.498 1.00 92.94 273 ILE A N 1
ATOM 2037 C CA . ILE A 1 273 ? -0.968 9.893 -4.756 1.00 92.94 273 ILE A CA 1
ATOM 2038 C C . ILE A 1 273 ? -0.048 11.120 -4.839 1.00 92.94 273 ILE A C 1
ATOM 2040 O O . ILE A 1 273 ? 0.589 11.331 -5.875 1.00 92.94 273 ILE A O 1
ATOM 2044 N N . ALA A 1 274 ? 0.081 11.891 -3.756 1.00 89.62 274 ALA A N 1
ATOM 2045 C CA . ALA A 1 274 ? 0.981 13.042 -3.716 1.00 89.62 274 ALA A CA 1
ATOM 2046 C C . ALA A 1 274 ? 2.455 12.641 -3.910 1.00 89.62 274 ALA A C 1
ATOM 2048 O O . ALA A 1 274 ? 3.165 13.288 -4.672 1.00 89.62 274 ALA A O 1
ATOM 2049 N N . ILE A 1 275 ? 2.904 11.552 -3.281 1.00 90.12 275 ILE A N 1
ATOM 2050 C CA . ILE A 1 275 ? 4.294 11.079 -3.364 1.00 90.12 275 ILE A CA 1
ATOM 2051 C C . ILE A 1 275 ? 4.606 10.431 -4.726 1.00 90.12 275 ILE A C 1
ATOM 2053 O O . ILE A 1 275 ? 5.640 10.717 -5.328 1.00 90.12 275 ILE A O 1
ATOM 2057 N N . PHE A 1 276 ? 3.734 9.557 -5.235 1.00 93.56 276 PHE A N 1
ATOM 2058 C CA . PHE A 1 276 ? 3.980 8.792 -6.462 1.00 93.56 276 PHE A CA 1
ATOM 2059 C C . PHE A 1 276 ? 3.805 9.628 -7.739 1.00 93.56 276 PHE A C 1
ATOM 2061 O O . PHE A 1 276 ? 4.446 9.335 -8.749 1.00 93.56 276 PHE A O 1
ATOM 2068 N N . SER A 1 277 ? 2.976 10.677 -7.718 1.00 92.06 277 SER A N 1
ATOM 2069 C CA . SER A 1 277 ? 2.760 11.533 -8.898 1.00 92.06 277 SER A CA 1
ATOM 2070 C C . SER A 1 277 ? 3.957 12.425 -9.244 1.00 92.06 277 SER A C 1
ATOM 2072 O O . SER A 1 277 ? 4.093 12.843 -10.394 1.00 92.06 277 SER A O 1
ATOM 2074 N N . VAL A 1 278 ? 4.852 12.674 -8.281 1.00 90.06 278 VAL A N 1
ATOM 2075 C CA . VAL A 1 278 ? 6.008 13.575 -8.427 1.00 90.06 278 VAL A CA 1
ATOM 2076 C C . VAL A 1 278 ? 7.348 12.852 -8.598 1.00 90.06 278 VAL A C 1
ATOM 2078 O O . VAL A 1 278 ? 8.390 13.498 -8.544 1.00 90.06 278 VAL A O 1
ATOM 2081 N N . ILE A 1 279 ? 7.347 11.531 -8.831 1.00 90.81 279 ILE A N 1
ATOM 2082 C CA . ILE A 1 279 ? 8.585 10.744 -9.031 1.00 90.81 279 ILE A CA 1
ATOM 2083 C C . ILE A 1 279 ? 9.414 11.288 -10.204 1.00 90.81 279 ILE A C 1
ATOM 2085 O O . ILE A 1 279 ? 10.641 11.345 -10.109 1.00 90.81 279 ILE A O 1
ATOM 2089 N N . GLY A 1 280 ? 8.729 11.756 -11.250 1.00 90.12 280 GLY A N 1
ATOM 2090 C CA . GLY A 1 280 ? 9.319 12.574 -12.298 1.00 90.12 280 GLY A CA 1
ATOM 2091 C C . GLY A 1 280 ? 8.377 12.831 -13.480 1.00 90.12 280 GLY A C 1
ATOM 2092 O O . GLY A 1 280 ? 7.202 12.435 -13.465 1.00 90.12 280 GLY A O 1
ATOM 2093 N N . PRO A 1 281 ? 8.852 13.569 -14.501 1.00 90.31 281 PRO A N 1
ATOM 2094 C CA . PRO A 1 281 ? 8.010 14.118 -15.559 1.00 90.31 281 PRO A CA 1
ATOM 2095 C C . PRO A 1 281 ? 7.327 13.059 -16.432 1.00 90.31 281 PRO A C 1
ATOM 2097 O O . PRO A 1 281 ? 6.211 13.304 -16.900 1.00 90.31 281 PRO A O 1
ATOM 2100 N N . ARG A 1 282 ? 7.954 11.897 -16.675 1.00 91.75 282 ARG A N 1
ATOM 2101 C CA . ARG A 1 282 ? 7.354 10.849 -17.527 1.00 91.75 282 ARG A CA 1
ATOM 2102 C C . ARG A 1 282 ? 6.254 10.115 -16.771 1.00 91.75 282 ARG A C 1
ATOM 2104 O O . ARG A 1 282 ? 5.172 9.918 -17.321 1.00 91.75 282 ARG A O 1
ATOM 2111 N N . ILE A 1 283 ? 6.507 9.790 -15.501 1.00 93.00 283 ILE A N 1
ATOM 2112 C CA . ILE A 1 283 ? 5.506 9.192 -14.611 1.00 93.00 283 ILE A CA 1
ATOM 2113 C C . ILE A 1 283 ? 4.311 10.130 -14.434 1.00 93.00 283 ILE A C 1
ATOM 2115 O O . ILE A 1 283 ? 3.181 9.680 -14.587 1.00 93.00 283 ILE A O 1
ATOM 2119 N N . ASN A 1 284 ? 4.529 11.428 -14.208 1.00 92.94 284 ASN A N 1
ATOM 2120 C CA . ASN A 1 284 ? 3.439 12.391 -14.025 1.00 92.94 284 ASN A CA 1
ATOM 2121 C C . ASN A 1 284 ? 2.466 12.413 -15.227 1.00 92.94 284 ASN A C 1
ATOM 2123 O O . ASN A 1 284 ? 1.248 12.362 -15.054 1.00 92.94 284 ASN A O 1
ATOM 2127 N N . LYS A 1 285 ? 2.990 12.381 -16.465 1.00 91.56 285 LYS A N 1
ATOM 2128 C CA . LYS A 1 285 ? 2.169 12.354 -17.695 1.00 91.56 285 LYS A CA 1
ATOM 2129 C C . LYS A 1 285 ? 1.252 11.131 -17.787 1.00 91.56 285 LYS A C 1
ATOM 2131 O O . LYS A 1 285 ? 0.127 11.248 -18.267 1.00 91.56 285 LYS A O 1
ATOM 2136 N N . ILE A 1 286 ? 1.724 9.968 -17.341 1.00 93.06 286 ILE A N 1
ATOM 2137 C CA . ILE A 1 286 ? 0.984 8.697 -17.422 1.00 93.06 286 ILE A CA 1
ATOM 2138 C C . ILE A 1 286 ? 0.280 8.327 -16.110 1.00 93.06 286 ILE A C 1
ATOM 2140 O O . ILE A 1 286 ? -0.450 7.336 -16.067 1.00 93.06 286 ILE A O 1
ATOM 2144 N N . PHE A 1 287 ? 0.473 9.108 -15.043 1.00 95.44 287 PHE A N 1
ATOM 2145 C CA . PHE A 1 287 ? 0.037 8.777 -13.687 1.00 95.44 287 PHE A CA 1
ATOM 2146 C C . PHE A 1 287 ? -1.464 8.497 -13.614 1.00 95.44 287 PHE A C 1
ATOM 2148 O O . PHE A 1 287 ? -1.889 7.525 -12.998 1.00 95.44 287 PHE A O 1
ATOM 2155 N N . ARG A 1 288 ? -2.277 9.298 -14.317 1.00 95.44 288 ARG A N 1
ATOM 2156 C CA . ARG A 1 288 ? -3.735 9.104 -14.381 1.00 95.44 288 ARG A CA 1
ATOM 2157 C C . ARG A 1 288 ? -4.120 7.742 -14.964 1.00 95.44 288 ARG A C 1
ATOM 2159 O O . ARG A 1 288 ? -5.046 7.114 -14.465 1.00 95.44 288 ARG A O 1
ATOM 2166 N N . LEU A 1 289 ? -3.405 7.271 -15.989 1.00 95.25 289 LEU A N 1
ATOM 2167 C CA . LEU A 1 289 ? -3.660 5.964 -16.602 1.00 95.25 289 LEU A CA 1
ATOM 2168 C C . LEU A 1 289 ? -3.258 4.834 -15.655 1.00 95.25 289 LEU A C 1
ATOM 2170 O O . LEU A 1 289 ? -4.020 3.889 -15.477 1.00 95.25 289 LEU A O 1
ATOM 2174 N N . ALA A 1 290 ? -2.099 4.966 -15.004 1.00 97.00 290 ALA A N 1
ATOM 2175 C CA . ALA A 1 290 ? -1.653 4.001 -14.007 1.00 97.00 290 ALA A CA 1
ATOM 2176 C C . ALA A 1 290 ? -2.619 3.918 -12.813 1.00 97.00 290 ALA A C 1
ATOM 2178 O O . ALA A 1 290 ? -2.898 2.830 -12.320 1.00 97.00 290 ALA A O 1
ATOM 2179 N N . LEU A 1 291 ? -3.175 5.055 -12.386 1.00 97.31 291 LEU A N 1
ATOM 2180 C CA . LEU A 1 291 ? -4.147 5.132 -11.298 1.00 97.31 291 LEU A CA 1
ATOM 2181 C C . LEU A 1 291 ? -5.479 4.456 -11.660 1.00 97.31 291 LEU A C 1
ATOM 2183 O O . LEU A 1 291 ? -6.016 3.698 -10.859 1.00 97.31 291 LEU A O 1
ATOM 2187 N N . LEU A 1 292 ? -5.988 4.673 -12.878 1.00 97.12 292 LEU A N 1
ATOM 2188 C CA . LEU A 1 292 ? -7.170 3.962 -13.387 1.00 97.12 292 LEU A CA 1
ATOM 2189 C C . LEU A 1 292 ? -6.938 2.447 -13.451 1.00 97.12 292 LEU A C 1
ATOM 2191 O O . LEU A 1 292 ? -7.809 1.667 -13.070 1.00 97.12 292 LEU A O 1
ATOM 2195 N N . GLY A 1 293 ? -5.743 2.037 -13.876 1.00 97.44 293 GLY A N 1
ATOM 2196 C CA . GLY A 1 293 ? -5.306 0.648 -13.822 1.00 97.44 293 GLY A CA 1
ATOM 2197 C C . GLY A 1 293 ? -5.291 0.077 -12.410 1.00 97.44 293 GLY A C 1
ATOM 2198 O O . GLY A 1 293 ? -5.810 -1.013 -12.171 1.00 97.44 293 GLY A O 1
ATOM 2199 N N . ALA A 1 294 ? -4.742 0.838 -11.464 1.00 97.62 294 ALA A N 1
ATOM 2200 C CA . ALA A 1 294 ? -4.697 0.452 -10.064 1.00 97.62 294 ALA A CA 1
ATOM 2201 C C . ALA A 1 294 ? -6.103 0.286 -9.477 1.00 97.62 294 ALA A C 1
ATOM 2203 O O . ALA A 1 294 ? -6.351 -0.699 -8.792 1.00 97.62 294 ALA A O 1
ATOM 2204 N N . PHE A 1 295 ? -7.059 1.166 -9.798 1.00 97.44 295 PHE A N 1
ATOM 2205 C CA . PHE A 1 295 ? -8.448 0.996 -9.355 1.00 97.44 295 PHE A CA 1
ATOM 2206 C C . PHE A 1 295 ? -9.065 -0.326 -9.823 1.00 97.44 295 PHE A C 1
ATOM 2208 O O . PHE A 1 295 ? -9.745 -0.983 -9.037 1.00 97.44 295 PHE A O 1
ATOM 2215 N N . PHE A 1 296 ? -8.790 -0.760 -11.056 1.00 97.75 296 PHE A N 1
ATOM 2216 C CA . PHE A 1 296 ? -9.244 -2.065 -11.546 1.00 97.75 296 PHE A CA 1
ATOM 2217 C C . PHE A 1 296 ? -8.634 -3.235 -10.752 1.00 97.75 296 PHE A C 1
ATOM 2219 O O . PHE A 1 296 ? -9.338 -4.167 -10.348 1.00 97.75 296 PHE A O 1
ATOM 2226 N N . GLY A 1 297 ? -7.331 -3.177 -10.470 1.00 97.50 297 GLY A N 1
ATOM 2227 C CA . GLY A 1 297 ? -6.662 -4.187 -9.650 1.00 97.50 297 GLY A CA 1
ATOM 2228 C C . GLY A 1 297 ? -7.151 -4.206 -8.201 1.00 97.50 297 GLY A C 1
ATOM 2229 O O . GLY A 1 297 ? -7.388 -5.278 -7.648 1.00 97.50 297 GLY A O 1
ATOM 2230 N N . LEU A 1 298 ? -7.363 -3.035 -7.598 1.00 97.25 298 LEU A N 1
ATOM 2231 C CA . LEU A 1 298 ? -7.905 -2.893 -6.244 1.00 97.25 298 LEU A CA 1
ATOM 2232 C C . LEU A 1 298 ? -9.338 -3.402 -6.144 1.00 97.25 298 LEU A C 1
ATOM 2234 O O . LEU A 1 298 ? -9.668 -4.082 -5.177 1.00 97.25 298 LEU A O 1
ATOM 2238 N N . PHE A 1 299 ? -10.167 -3.136 -7.153 1.00 96.56 299 PHE A N 1
ATOM 2239 C CA . PHE A 1 299 ? -11.505 -3.711 -7.233 1.00 96.56 299 PHE A CA 1
ATOM 2240 C C . PHE A 1 299 ? -11.442 -5.240 -7.252 1.00 96.56 299 PHE A C 1
ATOM 2242 O O . PHE A 1 299 ? -12.125 -5.900 -6.473 1.00 96.56 299 PHE A O 1
ATOM 2249 N N . THR A 1 300 ? -10.551 -5.808 -8.069 1.00 96.62 300 THR A N 1
ATOM 2250 C CA . THR A 1 300 ? -10.354 -7.263 -8.116 1.00 96.62 300 THR A CA 1
ATOM 2251 C C . THR A 1 300 ? -9.924 -7.818 -6.758 1.00 96.62 300 THR A C 1
ATOM 2253 O O . THR A 1 300 ? -10.471 -8.818 -6.300 1.00 96.62 300 THR A O 1
ATOM 2256 N N . ARG A 1 301 ? -8.990 -7.147 -6.072 1.00 96.56 301 ARG A N 1
ATOM 2257 C CA . ARG A 1 301 ? -8.568 -7.536 -4.719 1.00 96.56 301 ARG A CA 1
ATOM 2258 C C . ARG A 1 301 ? -9.711 -7.488 -3.717 1.00 96.56 301 ARG A C 1
ATOM 2260 O O . ARG A 1 301 ? -9.856 -8.426 -2.941 1.00 96.56 301 ARG A O 1
ATOM 2267 N N . ALA A 1 302 ? -10.502 -6.419 -3.732 1.00 94.69 302 ALA A N 1
ATOM 2268 C CA . ALA A 1 302 ? -11.646 -6.275 -2.845 1.00 94.69 302 ALA A CA 1
ATOM 2269 C C . ALA A 1 302 ? -12.625 -7.440 -3.040 1.00 94.69 302 ALA A C 1
ATOM 2271 O O . ALA A 1 302 ? -12.989 -8.092 -2.068 1.00 94.69 302 ALA A O 1
ATOM 2272 N N . VAL A 1 303 ? -12.957 -7.775 -4.292 1.00 95.06 303 VAL A N 1
ATOM 2273 C CA . VAL A 1 303 ? -13.824 -8.919 -4.612 1.00 95.06 303 VAL A CA 1
ATOM 2274 C C . VAL A 1 303 ? -13.224 -10.239 -4.124 1.00 95.06 303 VAL A C 1
ATOM 2276 O O . VAL A 1 303 ? -13.937 -11.024 -3.511 1.00 95.06 303 VAL A O 1
ATOM 2279 N N . MET A 1 304 ? -11.928 -10.486 -4.341 1.00 96.00 304 MET A N 1
ATOM 2280 C CA . MET A 1 304 ? -11.272 -11.715 -3.870 1.00 96.00 304 MET A CA 1
ATOM 2281 C C . MET A 1 304 ? -11.355 -11.876 -2.350 1.00 96.00 304 MET A C 1
ATOM 2283 O O . MET A 1 304 ? -11.638 -12.969 -1.871 1.00 96.00 304 MET A O 1
ATOM 2287 N N . HIS A 1 305 ? -11.115 -10.799 -1.598 1.00 95.75 305 HIS A N 1
ATOM 2288 C CA . HIS A 1 305 ? -11.170 -10.830 -0.135 1.00 95.75 305 HIS A CA 1
ATOM 2289 C C . HIS A 1 305 ? -12.590 -10.979 0.391 1.00 95.75 305 HIS A C 1
ATOM 2291 O O . HIS A 1 305 ? -12.807 -11.756 1.313 1.00 95.75 305 HIS A O 1
ATOM 2297 N N . ILE A 1 306 ? -13.560 -10.304 -0.227 1.00 93.25 306 ILE A N 1
ATOM 2298 C CA . ILE A 1 306 ? -14.972 -10.510 0.100 1.00 93.25 306 ILE A CA 1
ATOM 2299 C C . ILE A 1 306 ? -15.331 -11.977 -0.139 1.00 93.25 306 ILE A C 1
ATOM 2301 O O . ILE A 1 306 ? -15.759 -12.645 0.782 1.00 93.25 306 ILE A O 1
ATOM 2305 N N . VAL A 1 307 ? -15.081 -12.531 -1.326 1.00 93.12 307 VAL A N 1
ATOM 2306 C CA . VAL A 1 307 ? -15.464 -13.921 -1.640 1.00 93.12 307 VAL A CA 1
ATOM 2307 C C . VAL A 1 307 ? -14.763 -14.951 -0.746 1.00 93.12 307 VAL A C 1
ATOM 2309 O O . VAL A 1 307 ? -15.355 -15.978 -0.434 1.00 93.12 307 VAL A O 1
ATOM 2312 N N . TRP A 1 308 ? -13.514 -14.706 -0.345 1.00 94.06 308 TRP A N 1
ATOM 2313 C CA . TRP A 1 308 ? -12.744 -15.655 0.464 1.00 94.06 308 TRP A CA 1
ATOM 2314 C C . TRP A 1 308 ? -13.106 -15.636 1.956 1.00 94.06 308 TRP A C 1
ATOM 2316 O O . TRP A 1 308 ? -13.040 -16.676 2.607 1.00 94.06 308 TRP A O 1
ATOM 2326 N N . PHE A 1 309 ? -13.461 -14.469 2.505 1.00 92.44 309 PHE A N 1
ATOM 2327 C CA . PHE A 1 309 ? -13.693 -14.280 3.944 1.00 92.44 309 PHE A CA 1
ATOM 2328 C C . PHE A 1 309 ? -15.158 -13.992 4.314 1.00 92.44 309 PHE A C 1
ATOM 2330 O O . PHE A 1 309 ? -15.457 -13.812 5.499 1.00 92.44 309 PHE A O 1
ATOM 2337 N N . MET A 1 310 ? -16.064 -13.925 3.331 1.00 82.19 310 MET A N 1
ATOM 2338 C CA . MET A 1 310 ? -17.504 -13.752 3.554 1.00 82.19 310 MET A CA 1
ATOM 2339 C C . MET A 1 310 ? -18.157 -14.995 4.148 1.00 82.19 310 MET A C 1
ATOM 2341 O O . MET A 1 310 ? -17.814 -16.128 3.754 1.00 82.19 310 MET A O 1
#

Sequence (310 aa):
MDFIGNIQTSGRLALDLVLYLMLPITVVMGGFMKVLENKGVLAWCSEKLSHVTHVFGASGLSVIATAKMLFVSSVAPLPTLHKLEQMEQDQRKLAASLALVLTLTQGNVSFPMIAYGVDIWALLASSLIGGLLASVFTYYFLAKNLSASDNGIPPQEKEVKVNRSVVQSLSEGGMEGMRIAINMIPLLVITIFIMSVLKDLNVIGTLTQWLEPVFALLGLPGAAVLPIITKYVAGGTAYMGVMIDQIEQGALSARDLNIIVGLASNPVDLVGIAIFSVIGPRINKIFRLALLGAFFGLFTRAVMHIVWFM

Foldseek 3Di:
DPLVVLLVVLLVLLCCLLVPQQQVQQLQLLLVLLLCVLVCVQVVQLVVCQVVCVVLLAGSLLSSLLSLFQRHFLCRSLVSLLVCVQPQFFLLNNLLSLLLQQQAFGNSLQPSCVVQQAPSVLRRVLSNQLSSQLSNCLNPPLCVPPDGGPPDHDDDDDPDSDNDDSVRSSVVSSVVSNCVSVVCSVLSSVLSSVLVVCVVVCVQVVVLVVCQVVCVVLVAHSLLSSLQVCCARRHSSNSSSSVVVCVVVVVDHSLNVQLSCLQRRGLNHPVSLVVQCVSDDSCVVSVVSSVVSNVSSSVSSNVSSSVVSD

InterPro domains:
  IPR011642 Nucleoside transporter/FeoB GTPase, Gate domain [PF07670] (182-265)

Solvent-accessible surface area (backbone atoms only — not comparable to full-atom values): 14961 Å² total; per-residue (Å²): 134,62,68,66,59,42,48,53,51,18,43,49,54,27,48,49,48,29,64,70,54,35,24,59,52,21,17,54,34,23,9,52,50,34,35,38,50,75,72,39,50,42,55,51,48,17,62,70,43,23,67,59,32,45,77,33,28,22,41,31,65,37,50,45,25,42,51,27,20,49,56,24,17,74,68,60,21,51,69,46,50,42,49,41,64,71,67,50,50,30,53,24,28,49,26,4,25,48,3,17,52,42,24,24,41,20,15,56,45,50,61,69,41,40,83,64,51,41,56,62,65,63,51,53,51,37,20,51,52,15,9,44,50,4,5,33,47,14,23,70,64,66,29,62,84,51,58,68,63,65,89,82,73,80,86,75,76,79,77,78,82,73,88,68,51,67,66,58,25,31,51,51,17,24,52,51,16,41,52,55,31,60,67,44,39,68,56,39,23,5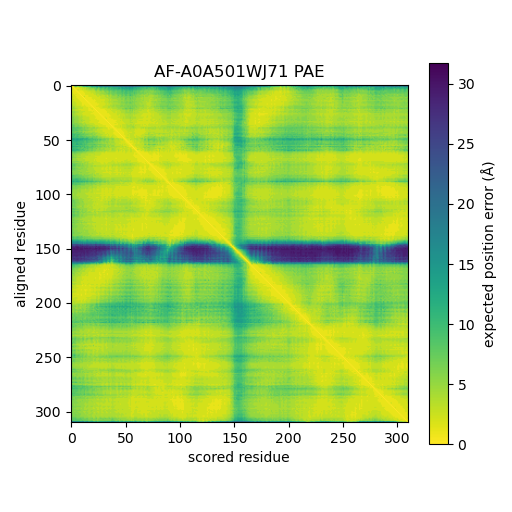7,33,45,27,51,52,50,52,37,49,74,69,43,49,51,61,55,51,29,67,68,44,31,67,63,32,48,75,69,76,36,60,58,63,57,44,57,32,54,52,30,18,44,70,47,13,42,66,51,15,40,54,47,45,52,53,34,36,77,70,64,67,41,52,42,55,52,49,40,32,48,45,33,57,50,38,28,45,78,17,52,56,38,50,60,58,64,43,63,66,39,77,70,50,40,76,37,37,68,52,14,49,56,13,12,50,55,7,30,51,50,14,27,51,52,24,36,70,73,58,105

pLDDT: mean 89.07, std 9.87, range [42.62, 98.0]